Protein AF-A0A950SAS5-F1 (afdb_monomer_lite)

Secondary structure (DSSP, 8-state):
----S-GGGSHHHHHHHHHHHHHHHGGGS-GGGHHHHHHHHHHHHHHHHHHHHHHTT--HHHHHHHHHHIIIIIHHHHHHHHHHHHHHHHTGGG-GGGG-HHHHHHHHHHHHHHHHHHHH-TTS----TTHHHHHHHHHHHHHHHHHHHHHHHHHHHHHHHHHHHHHHHHHSS-----HHHHHHHSS---TT----

Foldseek 3Di:
DAQQLAPCPALLNLLLQLLVQCVVCLLVDDLVCNLVVSVVSSVVSLVVVVVSSVVSVGDPVVSVVSVVCCVPPQSVLSSVLSSVVNVCVVCLVVQVVSLPQVQLQVQLVVLLVVQVVLVVDPPRPPPDPCNSVVSSVCRNCVSVVSVVVSVVVSVVSSVCSSVVSVVCSVPPPPPYCHVVNVVVVVPPPPPPDDPD

pLDDT: mean 83.1, std 13.23, range [42.19, 96.31]

Structure (mmCIF, N/CA/C/O backbone):
data_AF-A0A950SAS5-F1
#
_entry.id   AF-A0A950SAS5-F1
#
loop_
_atom_site.group_PDB
_atom_site.id
_atom_site.type_symbol
_atom_site.label_atom_id
_atom_site.label_alt_id
_atom_site.label_comp_id
_atom_site.label_asym_id
_atom_site.label_entity_id
_atom_site.label_seq_id
_atom_site.pdbx_PDB_ins_code
_atom_site.Cartn_x
_atom_site.Cartn_y
_atom_site.Cartn_z
_atom_site.occupancy
_atom_site.B_iso_or_equiv
_atom_site.auth_seq_id
_atom_site.auth_comp_id
_atom_site.auth_asym_id
_atom_site.auth_atom_id
_atom_site.pdbx_PDB_model_num
ATOM 1 N N . MET A 1 1 ? -9.310 -5.903 28.504 1.00 54.75 1 MET A N 1
ATOM 2 C CA . MET A 1 1 ? -10.739 -5.687 28.162 1.00 54.75 1 MET A CA 1
ATOM 3 C C . MET A 1 1 ? -11.112 -6.813 27.214 1.00 54.75 1 MET A C 1
ATOM 5 O O . MET A 1 1 ? -10.197 -7.306 26.598 1.00 54.75 1 MET A O 1
ATOM 9 N N . LEU A 1 2 ? -12.341 -7.319 27.133 1.00 54.88 2 LEU A N 1
ATOM 10 C CA . LEU A 1 2 ? -12.637 -8.450 26.234 1.00 54.88 2 LEU A CA 1
ATOM 11 C C . LEU A 1 2 ? -13.373 -7.972 24.982 1.00 54.88 2 LEU A C 1
ATOM 13 O O . LEU A 1 2 ? -14.248 -7.114 25.088 1.00 54.88 2 LEU A O 1
ATOM 17 N N . ASN A 1 3 ? -13.030 -8.555 23.831 1.00 62.28 3 ASN A N 1
ATOM 18 C CA . ASN A 1 3 ? -13.906 -8.559 22.667 1.00 62.28 3 ASN A CA 1
ATOM 19 C C . ASN A 1 3 ? -14.957 -9.658 22.900 1.00 62.28 3 ASN A C 1
ATOM 21 O O . ASN A 1 3 ? -14.623 -10.840 22.934 1.00 62.28 3 ASN A O 1
ATOM 25 N N . ILE A 1 4 ? -16.205 -9.254 23.129 1.00 62.09 4 ILE A N 1
ATOM 26 C CA . ILE A 1 4 ? -17.328 -10.162 23.427 1.00 62.09 4 ILE A CA 1
ATOM 27 C C . ILE A 1 4 ? -18.184 -10.396 22.167 1.00 62.09 4 ILE A C 1
ATOM 29 O O . ILE A 1 4 ? -18.948 -11.354 22.109 1.00 62.09 4 ILE A O 1
ATOM 33 N N . ALA A 1 5 ? -18.020 -9.555 21.142 1.00 66.88 5 ALA A N 1
ATOM 34 C CA . ALA A 1 5 ? -18.858 -9.536 19.946 1.00 66.88 5 ALA A CA 1
ATOM 35 C C . ALA A 1 5 ? -18.488 -10.618 18.913 1.00 66.88 5 ALA A C 1
ATOM 37 O O . ALA A 1 5 ? -19.275 -10.899 18.015 1.00 66.88 5 ALA A O 1
ATOM 38 N N . GLY A 1 6 ? -17.311 -11.244 19.039 1.00 72.75 6 GLY A N 1
ATOM 39 C CA . GLY A 1 6 ? -16.874 -12.345 18.174 1.00 72.75 6 GL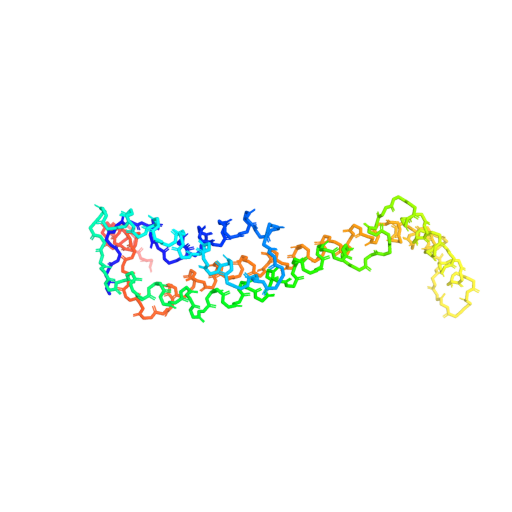Y A CA 1
ATOM 40 C C . GLY A 1 6 ? -15.576 -12.060 17.407 1.00 72.75 6 GLY A C 1
ATOM 41 O O . GLY A 1 6 ? -15.095 -10.927 17.405 1.00 72.75 6 GLY A O 1
ATOM 42 N N . PRO A 1 7 ? -14.992 -13.083 16.753 1.00 76.06 7 PRO A N 1
ATOM 43 C CA . PRO A 1 7 ? -13.695 -12.984 16.071 1.00 76.06 7 PRO A CA 1
ATOM 44 C C . PRO A 1 7 ? -13.705 -12.029 14.867 1.00 76.06 7 PRO A C 1
ATOM 46 O O . PRO A 1 7 ? -12.657 -11.530 14.472 1.00 76.06 7 PRO A O 1
ATOM 49 N N . ASP A 1 8 ? -14.879 -11.728 14.309 1.00 80.12 8 ASP A N 1
ATOM 50 C CA . ASP A 1 8 ? -15.019 -10.805 13.177 1.00 80.12 8 ASP A CA 1
ATOM 51 C C . ASP A 1 8 ? -14.658 -9.352 13.542 1.00 80.12 8 ASP A C 1
ATOM 53 O O . ASP A 1 8 ? -14.340 -8.551 12.664 1.00 80.12 8 ASP A O 1
ATOM 57 N N . TYR A 1 9 ? -14.652 -9.031 14.840 1.00 84.81 9 TYR A N 1
ATOM 58 C CA . TYR A 1 9 ? -14.299 -7.716 15.386 1.00 84.81 9 TYR A CA 1
ATOM 59 C C . TYR A 1 9 ? -12.879 -7.657 15.948 1.00 84.81 9 TYR A C 1
ATOM 61 O O . TYR A 1 9 ? -12.515 -6.674 16.590 1.00 84.81 9 TYR A O 1
ATOM 69 N N . ASP A 1 10 ? -12.079 -8.701 15.728 1.00 84.69 10 ASP A N 1
ATOM 70 C CA . ASP A 1 10 ? -10.681 -8.709 16.131 1.00 84.69 10 ASP A CA 1
ATOM 71 C C . ASP A 1 10 ? -9.889 -7.635 15.378 1.00 84.69 10 ASP A C 1
ATOM 73 O O . ASP A 1 10 ? -10.173 -7.304 14.225 1.00 84.69 10 ASP A O 1
ATOM 77 N N . TYR A 1 11 ? -8.844 -7.111 16.022 1.00 86.19 11 TYR A N 1
ATOM 78 C CA . TYR A 1 11 ? -8.096 -5.957 15.521 1.00 86.19 11 TYR A CA 1
ATOM 79 C C . TYR A 1 11 ? -7.592 -6.168 14.091 1.00 86.19 11 TYR A C 1
ATOM 81 O O . TYR A 1 11 ? -7.794 -5.317 13.226 1.00 86.19 11 TYR A O 1
ATOM 89 N N . ALA A 1 12 ? -7.004 -7.334 13.818 1.00 87.25 12 ALA A N 1
ATOM 90 C CA . ALA A 1 12 ? -6.502 -7.660 12.488 1.00 87.25 12 ALA A CA 1
ATOM 91 C C . ALA A 1 12 ? -7.607 -7.752 11.427 1.00 87.25 12 ALA A C 1
ATOM 93 O O . ALA A 1 12 ? -7.385 -7.373 10.275 1.00 87.25 12 ALA A O 1
ATOM 94 N N . GLN A 1 13 ? -8.793 -8.227 11.811 1.00 89.62 13 GLN A N 1
ATOM 95 C CA . GLN A 1 13 ? -9.927 -8.368 10.906 1.00 89.62 13 GLN A CA 1
ATOM 96 C C . GLN A 1 13 ? -10.536 -7.005 10.568 1.00 89.62 13 GLN A C 1
ATOM 98 O O . GLN A 1 13 ? -10.825 -6.733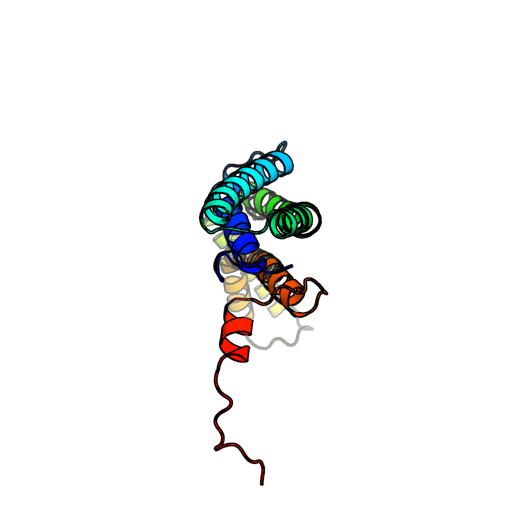 9.402 1.00 89.62 13 GLN A O 1
ATOM 103 N N . VAL A 1 14 ? -10.645 -6.114 11.559 1.00 91.94 14 VAL A N 1
ATOM 104 C CA . VAL A 1 14 ? -11.087 -4.732 11.337 1.00 91.94 14 VAL A CA 1
ATOM 105 C C . VAL A 1 14 ? -10.079 -3.974 10.475 1.00 91.94 14 VAL A C 1
ATOM 107 O O . VAL A 1 14 ? -10.472 -3.336 9.501 1.00 91.94 14 VAL A O 1
ATOM 110 N N . VAL A 1 15 ? -8.777 -4.098 10.763 1.00 92.81 15 VAL A N 1
ATOM 111 C CA . VAL A 1 15 ? -7.709 -3.517 9.932 1.00 92.81 15 VAL A CA 1
ATOM 112 C C . VAL A 1 15 ? -7.807 -4.017 8.493 1.00 92.81 15 VAL A C 1
ATOM 114 O O . VAL A 1 15 ? -7.774 -3.213 7.566 1.00 92.81 15 VAL A O 1
ATOM 117 N N . TYR A 1 16 ? -7.969 -5.325 8.290 1.00 93.44 16 TYR A N 1
ATOM 118 C CA . TYR A 1 16 ? -8.142 -5.898 6.958 1.00 93.44 16 TYR A CA 1
ATOM 119 C C . TYR A 1 16 ? -9.355 -5.305 6.228 1.00 93.44 16 TYR A C 1
ATOM 121 O O . TYR A 1 16 ? -9.212 -4.854 5.093 1.00 93.44 16 TYR A O 1
ATOM 129 N N . ALA A 1 17 ? -10.518 -5.247 6.882 1.00 94.19 17 ALA A N 1
ATOM 130 C CA . ALA A 1 17 ? -11.745 -4.722 6.287 1.00 94.19 17 ALA A CA 1
ATOM 131 C C . ALA A 1 17 ? -11.621 -3.237 5.905 1.00 94.19 17 ALA A C 1
ATOM 133 O O . ALA A 1 17 ? -12.010 -2.848 4.804 1.00 94.19 17 ALA A O 1
ATOM 134 N N . VAL A 1 18 ? -11.036 -2.417 6.784 1.00 94.88 18 VAL A N 1
ATOM 135 C CA . VAL A 1 18 ? -10.787 -0.989 6.531 1.00 94.88 18 VAL A CA 1
ATOM 136 C C . VAL A 1 18 ? -9.833 -0.805 5.353 1.00 94.88 18 VAL A C 1
ATOM 138 O O . VAL A 1 18 ? -10.131 -0.055 4.426 1.00 94.88 18 VAL A O 1
ATOM 141 N N . LEU A 1 19 ? -8.699 -1.511 5.355 1.00 95.06 19 LEU A N 1
ATOM 142 C CA . LEU A 1 19 ? -7.712 -1.405 4.282 1.00 95.06 19 LEU A CA 1
ATOM 143 C C . LEU A 1 19 ? -8.258 -1.908 2.941 1.00 95.06 19 LEU A C 1
ATOM 145 O O . LEU A 1 19 ? -7.955 -1.320 1.909 1.00 95.06 19 LEU A O 1
ATOM 149 N N . GLN A 1 20 ? -9.079 -2.960 2.942 1.00 94.94 20 GLN A N 1
ATOM 150 C CA . GLN A 1 20 ? -9.723 -3.472 1.734 1.00 94.94 20 GLN A CA 1
ATOM 151 C C . GLN A 1 20 ? -10.700 -2.452 1.132 1.00 94.94 20 GLN A C 1
ATOM 153 O O . GLN A 1 20 ? -10.702 -2.261 -0.085 1.00 94.94 20 GLN A O 1
ATOM 158 N N . GLU A 1 21 ? -11.503 -1.788 1.965 1.00 95.25 21 GLU A N 1
ATOM 159 C CA . GLU A 1 21 ? -12.441 -0.751 1.521 1.00 95.25 21 GLU A CA 1
ATOM 160 C C . GLU A 1 21 ? -11.696 0.455 0.929 1.00 95.25 21 GLU A C 1
ATOM 162 O O . GLU A 1 21 ? -12.017 0.924 -0.168 1.00 95.25 21 GLU A O 1
ATOM 167 N N . CYS A 1 22 ? -10.644 0.913 1.615 1.00 94.50 22 CYS A N 1
ATOM 168 C CA . CYS A 1 22 ? -9.790 1.995 1.135 1.00 94.50 22 CYS A CA 1
ATOM 169 C C . CYS A 1 22 ? -9.043 1.617 -0.153 1.00 94.50 22 CYS A C 1
ATOM 171 O O . CYS A 1 22 ? -8.890 2.469 -1.026 1.00 94.50 22 CYS A O 1
ATOM 173 N N . GLU A 1 23 ? -8.592 0.367 -0.309 1.00 94.62 23 GLU A N 1
ATOM 174 C CA . GLU A 1 23 ? -7.901 -0.085 -1.525 1.00 94.62 23 GLU A CA 1
ATOM 175 C C . GLU A 1 23 ? -8.852 -0.157 -2.722 1.00 94.62 23 GLU A C 1
ATOM 177 O O . GLU A 1 23 ? -8.465 0.184 -3.841 1.00 94.62 23 GLU A O 1
ATOM 182 N N . HIS A 1 24 ? -10.115 -0.541 -2.498 1.00 94.44 24 HIS A N 1
ATOM 183 C CA . HIS A 1 24 ? -11.134 -0.549 -3.549 1.00 94.44 24 HIS A CA 1
ATOM 184 C C . HIS A 1 24 ? -11.325 0.843 -4.168 1.00 94.44 24 HIS A C 1
ATOM 186 O O . HIS A 1 24 ? -11.438 0.977 -5.388 1.00 94.44 24 HIS A O 1
ATOM 192 N N . HIS A 1 25 ? -11.297 1.877 -3.326 1.00 92.44 25 HIS A N 1
ATOM 193 C CA . HIS A 1 25 ? -11.495 3.266 -3.729 1.00 92.44 25 HIS A CA 1
ATOM 194 C C . HIS A 1 25 ? -10.193 4.006 -4.058 1.00 92.44 25 HIS A C 1
ATOM 196 O O . HIS A 1 25 ? -10.253 5.086 -4.643 1.00 92.44 25 HIS A O 1
ATOM 202 N N . ARG A 1 26 ? -9.017 3.432 -3.767 1.00 93.50 26 ARG A N 1
ATOM 203 C CA . ARG A 1 26 ? -7.712 4.117 -3.835 1.00 93.50 26 ARG A CA 1
ATOM 204 C C . ARG A 1 26 ? -7.478 4.893 -5.129 1.00 93.50 26 ARG A C 1
ATOM 206 O O . ARG A 1 26 ? -7.006 6.021 -5.092 1.00 93.50 26 ARG A O 1
ATOM 213 N N . ARG A 1 27 ? -7.814 4.291 -6.273 1.00 90.06 27 ARG A N 1
ATOM 214 C CA . ARG A 1 27 ? -7.605 4.895 -7.604 1.00 90.06 27 ARG A CA 1
ATOM 215 C C . ARG A 1 27 ? -8.536 6.062 -7.918 1.00 90.06 27 ARG A C 1
ATOM 217 O O . ARG A 1 27 ? -8.288 6.781 -8.879 1.00 90.06 27 ARG A O 1
ATOM 224 N N . SER A 1 28 ? -9.625 6.200 -7.171 1.00 91.31 28 SER A N 1
ATOM 225 C CA . SER A 1 28 ? -10.551 7.324 -7.306 1.00 91.31 28 SER A CA 1
ATOM 226 C C . SER A 1 28 ? -10.134 8.536 -6.480 1.00 91.31 28 SER A C 1
ATOM 228 O O . SER A 1 28 ? -10.657 9.616 -6.729 1.00 91.31 28 SER A O 1
ATOM 230 N N . PHE A 1 29 ? -9.196 8.366 -5.542 1.00 92.56 29 PHE A N 1
ATOM 231 C CA . PHE A 1 29 ? -8.766 9.447 -4.670 1.00 92.56 29 PHE A CA 1
ATOM 232 C C . PHE A 1 29 ? -7.876 10.452 -5.395 1.00 92.56 29 PHE A C 1
ATOM 234 O O . PHE A 1 29 ? -6.986 10.081 -6.171 1.00 92.56 29 PHE A O 1
ATOM 241 N N . GLU A 1 30 ? -8.103 11.729 -5.108 1.00 90.38 30 GLU A N 1
ATOM 242 C CA . GLU A 1 30 ? -7.301 12.818 -5.649 1.00 90.38 30 GLU A CA 1
ATOM 243 C C . GLU A 1 30 ? -5.976 12.939 -4.890 1.00 90.38 30 GLU A C 1
ATOM 245 O O . GLU A 1 30 ? -5.918 12.858 -3.666 1.00 90.38 30 GLU A O 1
ATOM 250 N N . GLU A 1 31 ? -4.878 13.179 -5.609 1.00 87.88 31 GLU A N 1
ATOM 251 C CA . GLU A 1 31 ? -3.535 13.248 -5.014 1.00 87.88 31 GLU A CA 1
ATOM 252 C C . GLU A 1 31 ? -3.417 14.355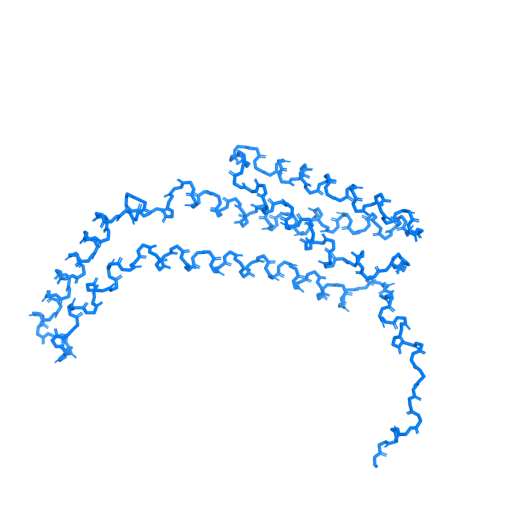 -3.951 1.00 87.88 31 GLU A C 1
ATOM 254 O O . GLU A 1 31 ? -2.810 14.154 -2.900 1.00 87.88 31 GLU A O 1
ATOM 259 N N . ALA A 1 32 ? -4.051 15.509 -4.186 1.00 89.31 32 ALA A N 1
ATOM 260 C CA . ALA A 1 32 ? -3.995 16.660 -3.284 1.00 89.31 32 ALA A CA 1
ATOM 261 C C . ALA A 1 32 ? -4.732 16.432 -1.952 1.00 89.31 32 ALA A C 1
ATOM 263 O O . ALA A 1 32 ? -4.385 17.051 -0.944 1.00 89.31 32 ALA A O 1
ATOM 264 N N . THR A 1 33 ? -5.744 15.564 -1.941 1.00 92.94 33 THR A N 1
ATOM 265 C CA . THR A 1 33 ? -6.600 15.270 -0.780 1.00 92.94 33 THR A CA 1
ATOM 266 C C . THR A 1 33 ? -6.493 13.815 -0.328 1.00 92.94 33 THR A C 1
ATOM 268 O O . THR A 1 33 ? -7.260 13.393 0.533 1.00 92.94 33 THR A O 1
ATOM 271 N N . PHE A 1 34 ? -5.507 13.068 -0.834 1.00 92.06 34 PHE A N 1
ATOM 272 C CA . PHE A 1 34 ? -5.408 11.618 -0.679 1.00 92.06 34 PHE A CA 1
ATOM 273 C C . PHE A 1 34 ? -5.479 11.151 0.780 1.00 92.06 34 PHE A C 1
ATOM 275 O O . PHE A 1 34 ? -6.275 10.280 1.114 1.00 92.06 34 PHE A O 1
ATOM 282 N N . ASP A 1 35 ? -4.687 11.753 1.675 1.00 94.06 35 ASP A N 1
ATOM 283 C CA . ASP A 1 35 ? -4.708 11.414 3.108 1.00 94.06 35 ASP A CA 1
ATOM 284 C C . ASP A 1 35 ? -6.088 11.674 3.731 1.00 94.06 35 ASP A C 1
ATOM 286 O O . ASP A 1 35 ? -6.623 10.830 4.449 1.00 94.06 35 ASP A O 1
ATOM 290 N N . ALA A 1 36 ? -6.707 12.812 3.409 1.00 94.62 36 ALA A N 1
ATOM 291 C CA . ALA A 1 36 ? -8.022 13.161 3.931 1.00 94.62 36 ALA A CA 1
ATOM 292 C C . ALA A 1 36 ? -9.103 12.191 3.433 1.00 94.62 36 ALA A C 1
ATOM 294 O O . ALA A 1 36 ? -9.912 11.726 4.231 1.00 94.62 36 ALA A O 1
ATOM 295 N N . GLU A 1 37 ? -9.092 11.835 2.148 1.00 95.19 37 GLU A N 1
ATOM 296 C CA . GLU A 1 37 ? -10.059 10.903 1.558 1.00 95.19 37 GLU A CA 1
ATOM 297 C C . GLU A 1 37 ? -9.886 9.479 2.086 1.00 95.19 37 GLU A C 1
ATOM 299 O O . GLU A 1 37 ? -10.875 8.825 2.424 1.00 95.19 37 GLU A O 1
ATOM 304 N N . VAL A 1 38 ? -8.641 9.024 2.258 1.00 95.31 38 VAL A N 1
ATOM 305 C CA . VAL A 1 38 ? -8.342 7.740 2.903 1.00 95.31 38 VAL A CA 1
ATOM 306 C C . VAL A 1 38 ? -8.859 7.724 4.339 1.00 95.31 38 VAL A C 1
ATOM 308 O O . VAL A 1 38 ? -9.498 6.752 4.740 1.00 95.31 38 VAL A O 1
ATOM 311 N N . ARG A 1 39 ? -8.638 8.793 5.112 1.00 95.31 39 ARG A N 1
ATOM 312 C CA . ARG A 1 39 ? -9.154 8.902 6.486 1.00 95.31 39 ARG A CA 1
ATOM 313 C C . ARG A 1 39 ? -10.675 8.947 6.520 1.00 95.31 39 ARG A C 1
ATOM 315 O O . ARG A 1 39 ? -11.277 8.284 7.357 1.00 95.31 39 ARG A O 1
ATOM 322 N N . THR A 1 40 ? -11.319 9.668 5.605 1.00 96.25 40 THR A N 1
ATOM 323 C CA . THR A 1 40 ? -12.782 9.673 5.483 1.00 96.25 40 THR A CA 1
ATOM 324 C C . THR A 1 40 ? -13.320 8.280 5.157 1.00 96.25 40 THR A C 1
ATOM 326 O O . THR A 1 40 ? -14.269 7.840 5.803 1.00 96.25 40 THR A O 1
ATOM 329 N N . CYS A 1 41 ? -12.698 7.564 4.217 1.00 96.31 41 CYS A N 1
ATOM 330 C CA . CYS A 1 41 ? -13.057 6.190 3.868 1.00 96.31 41 CYS A CA 1
ATOM 331 C C . CYS A 1 41 ? -12.879 5.241 5.063 1.00 96.31 41 CYS A C 1
ATOM 333 O O . CYS A 1 41 ? -13.787 4.479 5.399 1.00 96.31 41 CYS A O 1
ATOM 335 N N . ALA A 1 42 ? -11.744 5.338 5.758 1.00 96.12 42 ALA A N 1
ATOM 336 C CA . ALA A 1 42 ? -11.462 4.531 6.936 1.00 96.12 42 ALA A CA 1
ATOM 337 C C . ALA A 1 42 ? -12.464 4.797 8.066 1.00 96.12 42 ALA A C 1
ATOM 339 O O . ALA A 1 42 ? -13.014 3.852 8.624 1.00 96.12 42 ALA A O 1
ATOM 340 N N . ASN A 1 43 ? -12.765 6.064 8.351 1.00 96.12 43 ASN A N 1
ATOM 341 C CA . ASN A 1 43 ? -13.729 6.454 9.379 1.00 96.12 43 ASN A CA 1
ATOM 342 C C . ASN A 1 43 ? -15.150 6.002 9.038 1.00 96.12 43 ASN A C 1
ATOM 344 O O . ASN A 1 43 ? -15.872 5.544 9.920 1.00 96.12 43 ASN A O 1
ATOM 348 N N . ALA A 1 44 ? -15.552 6.083 7.766 1.00 96.25 44 ALA A N 1
ATOM 349 C CA . ALA A 1 44 ? -16.841 5.565 7.319 1.00 96.25 44 ALA A CA 1
ATOM 350 C C . ALA A 1 44 ? -16.934 4.050 7.548 1.00 96.25 44 ALA A C 1
ATOM 352 O O . ALA A 1 44 ? -17.927 3.573 8.103 1.00 96.25 44 ALA A O 1
ATOM 353 N N . LYS A 1 45 ? -15.877 3.302 7.200 1.00 96.12 45 LYS A N 1
ATOM 354 C CA . LYS A 1 45 ? -15.860 1.851 7.397 1.00 96.12 45 LYS A CA 1
ATOM 355 C C . LYS A 1 45 ? -15.793 1.459 8.872 1.00 96.12 45 LYS A C 1
ATOM 357 O O . LYS A 1 45 ? -16.496 0.546 9.294 1.00 96.12 45 LYS A O 1
ATOM 362 N N . LEU A 1 46 ? -15.001 2.167 9.675 1.00 95.38 46 LEU A N 1
ATOM 363 C CA . LEU A 1 46 ? -14.952 1.977 11.123 1.00 95.38 46 LEU A CA 1
ATOM 364 C C . LEU A 1 46 ? -16.311 2.259 11.765 1.00 95.38 46 LEU A C 1
ATOM 366 O O . LEU A 1 46 ? -16.740 1.478 12.604 1.00 95.38 46 LEU A O 1
ATOM 370 N N . ALA A 1 47 ? -17.024 3.309 11.353 1.00 95.19 47 ALA A N 1
ATOM 371 C CA . ALA A 1 47 ? -18.360 3.605 11.868 1.00 95.19 47 ALA A CA 1
ATOM 372 C C . ALA A 1 47 ? -19.379 2.499 11.537 1.00 95.19 47 ALA A C 1
ATOM 374 O O . ALA A 1 47 ? -20.193 2.146 12.391 1.00 95.19 47 ALA A O 1
ATOM 375 N N . GLU A 1 48 ? -19.313 1.920 10.334 1.00 94.62 48 GLU A N 1
ATOM 376 C CA . GLU A 1 48 ? -20.133 0.765 9.940 1.00 94.62 48 GLU A CA 1
ATOM 377 C C . GLU A 1 48 ? -19.841 -0.456 10.828 1.00 94.62 48 GLU A C 1
ATOM 379 O O . GLU A 1 48 ? -20.758 -1.050 11.397 1.00 94.62 48 GLU A O 1
ATOM 384 N N . VAL A 1 49 ? -18.560 -0.798 11.003 1.00 93.50 49 VAL A N 1
ATOM 385 C CA . VAL A 1 49 ? -18.148 -1.930 11.847 1.00 93.50 49 VAL A CA 1
ATOM 386 C C . VAL A 1 49 ? -18.496 -1.680 13.316 1.00 93.50 49 VAL A C 1
ATOM 388 O O . VAL A 1 49 ? -18.937 -2.606 13.993 1.00 93.50 49 VAL A O 1
ATOM 391 N N . LYS A 1 50 ? -18.367 -0.439 13.801 1.00 93.06 50 LYS A N 1
ATOM 392 C CA . LYS A 1 50 ? -18.750 -0.035 15.159 1.00 93.06 50 LYS A CA 1
ATOM 393 C C . LYS A 1 50 ? -20.234 -0.247 15.412 1.00 93.06 50 LYS A C 1
ATOM 395 O O . LYS A 1 50 ? -20.593 -0.807 16.439 1.00 93.06 50 LYS A O 1
ATOM 400 N N . ALA A 1 51 ? -21.087 0.182 14.481 1.00 92.81 51 ALA A N 1
ATOM 401 C CA . ALA A 1 51 ? -22.529 0.012 14.610 1.00 92.81 51 ALA A CA 1
ATOM 402 C C . ALA A 1 51 ? -22.889 -1.472 14.768 1.00 92.81 51 ALA A C 1
ATOM 404 O O . ALA A 1 51 ? -23.629 -1.828 15.680 1.00 92.81 51 ALA A O 1
ATOM 405 N N . ALA A 1 52 ? -22.283 -2.342 13.954 1.00 90.62 52 ALA A N 1
ATOM 406 C CA . ALA A 1 52 ? -22.453 -3.784 14.097 1.00 90.62 52 ALA A CA 1
ATOM 407 C C . ALA A 1 52 ? -21.889 -4.298 15.437 1.00 90.62 52 ALA A C 1
ATOM 409 O O . ALA A 1 52 ? -22.550 -5.054 16.137 1.00 90.62 52 ALA A O 1
ATOM 410 N N . TYR A 1 53 ? -20.693 -3.863 15.836 1.00 88.50 53 TYR A N 1
ATOM 411 C CA . TYR A 1 53 ? -20.065 -4.252 17.102 1.00 88.50 53 TYR A CA 1
ATOM 412 C C . TYR A 1 53 ? -20.922 -3.894 18.331 1.00 88.50 53 TYR A C 1
ATOM 414 O O . TYR A 1 53 ? -21.057 -4.701 19.256 1.00 88.50 53 TYR A O 1
ATOM 422 N N . ASP A 1 54 ? -21.537 -2.710 18.326 1.00 89.62 54 ASP A N 1
ATOM 423 C CA . ASP A 1 54 ? -22.418 -2.239 19.394 1.00 89.62 54 ASP A CA 1
ATOM 424 C C . ASP A 1 54 ? -23.714 -3.075 19.466 1.00 89.62 54 ASP A C 1
ATOM 426 O O . ASP A 1 54 ? -24.176 -3.392 20.566 1.00 89.62 54 ASP A O 1
ATOM 430 N N . GLU A 1 55 ? -24.263 -3.518 18.325 1.00 88.56 55 GLU A N 1
ATOM 431 C CA . GLU A 1 55 ? -25.423 -4.429 18.275 1.00 88.56 55 GLU A CA 1
ATOM 432 C C . GLU A 1 55 ? -25.146 -5.782 18.953 1.00 88.56 55 GLU A C 1
ATOM 434 O O . GLU A 1 55 ? -26.041 -6.357 19.579 1.00 88.56 55 GLU A O 1
ATOM 439 N N . PHE A 1 56 ? -23.903 -6.268 18.899 1.00 84.56 56 PHE A N 1
ATOM 440 C CA . PHE A 1 56 ? -23.479 -7.517 19.546 1.00 84.56 56 PHE A CA 1
ATOM 441 C C . PHE A 1 56 ? -22.999 -7.340 20.997 1.00 84.56 56 PHE A C 1
ATOM 443 O O . PHE A 1 56 ? -22.449 -8.271 21.588 1.00 84.56 56 PHE A O 1
ATOM 450 N N . GLY A 1 57 ? -23.233 -6.173 21.609 1.00 79.81 57 GLY A N 1
ATOM 451 C CA . GLY A 1 57 ? -22.887 -5.924 23.012 1.00 79.81 57 GLY A CA 1
ATOM 452 C C . GLY A 1 57 ? -21.397 -5.662 23.235 1.00 79.81 57 GLY A C 1
ATOM 453 O O . GLY A 1 57 ? -20.838 -6.034 24.271 1.00 79.81 57 GLY A O 1
ATOM 454 N N . GLY A 1 58 ? -20.750 -5.039 22.253 1.00 81.12 58 GLY A N 1
ATOM 455 C CA . GLY A 1 58 ? -19.354 -4.655 22.306 1.00 81.12 58 GLY A CA 1
ATOM 456 C C . GLY A 1 58 ? -18.980 -3.727 23.475 1.00 81.12 58 GLY A C 1
ATOM 457 O O . GLY A 1 58 ? -19.743 -2.882 23.935 1.00 81.12 58 GLY A O 1
ATOM 458 N N . SER A 1 59 ? -17.750 -3.867 23.968 1.00 85.31 59 SER A N 1
ATOM 459 C CA . SER A 1 59 ? -17.132 -2.948 24.930 1.00 85.31 59 SER A CA 1
ATOM 460 C C . SER A 1 59 ? -16.672 -1.650 24.254 1.00 85.31 59 SER A C 1
ATOM 462 O O . SER A 1 59 ? -15.762 -1.686 23.422 1.00 85.31 59 SER A O 1
ATOM 464 N N . ALA A 1 60 ? -17.209 -0.502 24.680 1.00 85.81 60 ALA A N 1
ATOM 465 C CA . ALA A 1 60 ? -16.818 0.822 24.176 1.00 85.81 60 ALA A CA 1
ATOM 466 C C . ALA A 1 60 ? -15.314 1.113 24.338 1.00 85.81 60 ALA A C 1
ATOM 468 O O . ALA A 1 60 ? -14.666 1.607 23.422 1.00 85.81 60 ALA A O 1
ATOM 469 N N . ALA A 1 61 ? -14.727 0.732 25.474 1.00 83.44 61 ALA A N 1
ATOM 470 C CA . ALA A 1 61 ? -13.317 0.997 25.746 1.00 83.44 61 ALA A CA 1
ATOM 471 C C . ALA A 1 61 ? -12.360 0.136 24.892 1.00 83.44 61 ALA A C 1
ATOM 473 O O . ALA A 1 61 ? -11.229 0.546 24.622 1.00 83.44 61 ALA A O 1
ATOM 474 N N . TYR A 1 62 ? -12.816 -1.041 24.432 1.00 83.50 62 TYR A N 1
ATOM 475 C CA . TYR A 1 62 ? -12.088 -1.790 23.402 1.00 83.50 62 TYR A CA 1
ATOM 476 C C . TYR A 1 62 ? -12.075 -1.009 22.096 1.00 83.50 62 TYR A C 1
ATOM 478 O O . TYR A 1 62 ? -11.009 -0.791 21.525 1.00 83.50 62 TYR A O 1
ATOM 486 N N . TRP A 1 63 ? -13.260 -0.572 21.669 1.00 88.75 63 TRP A N 1
ATOM 487 C CA . TRP A 1 63 ? -13.433 0.113 20.401 1.00 88.75 63 TRP A CA 1
ATOM 488 C C . TRP A 1 63 ? -12.605 1.398 20.326 1.00 88.75 63 TRP A C 1
ATOM 490 O O . TRP A 1 63 ? -11.882 1.594 19.359 1.00 88.75 63 TRP A O 1
ATOM 500 N N . GLU A 1 64 ? -12.625 2.226 21.372 1.00 89.94 64 GLU A N 1
ATOM 501 C CA . GLU A 1 64 ? -11.817 3.454 21.433 1.00 89.94 64 GLU A CA 1
ATOM 502 C C . GLU A 1 64 ? -10.314 3.179 21.287 1.00 89.94 64 GLU A C 1
ATOM 504 O O . GLU A 1 64 ? -9.599 3.928 20.623 1.00 89.94 64 GLU A O 1
ATOM 509 N N . THR A 1 65 ? -9.822 2.090 21.887 1.00 87.81 65 THR A N 1
ATOM 510 C CA . THR A 1 65 ? -8.409 1.706 21.763 1.00 87.81 65 THR A CA 1
ATOM 511 C C . THR A 1 65 ? -8.099 1.203 20.356 1.00 87.81 65 THR A C 1
ATOM 513 O O . THR A 1 65 ? -7.072 1.567 19.791 1.00 87.81 65 THR A O 1
ATOM 516 N N . LEU A 1 66 ? -8.985 0.382 19.787 1.00 89.81 66 LEU A N 1
ATOM 517 C CA . LEU A 1 66 ? -8.861 -0.125 18.424 1.00 89.81 66 LEU A CA 1
ATOM 518 C C . LEU A 1 66 ? -8.822 1.023 17.414 1.00 89.81 66 LEU A C 1
ATOM 520 O O . LEU A 1 66 ? -7.911 1.085 16.597 1.00 89.81 66 LEU A O 1
ATOM 524 N N . GLU A 1 67 ? -9.787 1.936 17.494 1.00 92.31 67 GLU A N 1
ATOM 525 C CA . GLU A 1 67 ? -9.919 3.087 16.601 1.00 92.31 67 GLU A CA 1
ATOM 526 C C . GLU A 1 67 ? -8.668 3.967 16.660 1.00 92.31 67 GLU A C 1
ATOM 528 O O . GLU A 1 67 ? -8.103 4.316 15.623 1.00 92.31 67 GLU A O 1
ATOM 533 N N . LYS A 1 68 ? -8.165 4.225 17.872 1.00 91.00 68 LYS A N 1
ATOM 534 C CA . LYS A 1 68 ? -6.922 4.968 18.078 1.00 91.00 68 LYS A CA 1
ATOM 535 C C . LYS A 1 68 ? -5.709 4.283 17.442 1.00 91.00 68 LYS A C 1
ATOM 537 O O . LYS A 1 68 ? -4.913 4.946 16.788 1.00 91.00 68 LYS A O 1
ATOM 542 N N . GLU A 1 69 ? -5.556 2.974 17.616 1.00 90.56 69 GLU A N 1
ATOM 543 C CA . GLU A 1 69 ? -4.432 2.221 17.039 1.00 90.56 69 GLU A CA 1
ATOM 544 C C . GLU A 1 69 ? -4.497 2.175 15.504 1.00 90.56 69 GLU A C 1
ATOM 546 O O . GLU A 1 69 ? -3.474 2.324 14.830 1.00 90.56 69 GLU A O 1
ATOM 551 N N . VAL A 1 70 ? -5.698 2.034 14.929 1.00 92.50 70 VAL A N 1
ATOM 552 C CA . VAL A 1 70 ? -5.883 2.126 13.473 1.00 92.50 70 VAL A CA 1
ATOM 553 C C . VAL A 1 70 ? -5.429 3.498 12.967 1.00 92.50 70 VAL A C 1
ATOM 555 O O . VAL A 1 70 ? -4.652 3.561 12.010 1.00 92.50 70 VAL A O 1
ATOM 558 N N . ASP A 1 71 ? -5.861 4.579 13.618 1.00 93.62 71 ASP A N 1
ATOM 559 C CA . ASP A 1 71 ? -5.567 5.948 13.186 1.00 93.62 71 ASP A CA 1
ATOM 560 C C . ASP A 1 71 ? -4.099 6.360 13.389 1.00 93.62 71 ASP A C 1
ATOM 562 O O . ASP A 1 71 ? -3.509 7.008 12.520 1.00 93.62 71 ASP A O 1
ATOM 566 N N . GLU A 1 72 ? -3.478 5.957 14.502 1.00 91.50 72 GLU A N 1
ATOM 567 C CA . GLU A 1 72 ? -2.109 6.356 14.853 1.00 91.50 72 GLU A CA 1
ATOM 568 C C . GLU A 1 72 ? -1.032 5.457 14.226 1.00 91.50 72 GLU A C 1
ATOM 570 O O . GLU A 1 72 ? 0.077 5.927 13.957 1.00 91.50 72 GLU A O 1
ATOM 575 N N . VAL A 1 73 ? -1.323 4.173 13.979 1.00 90.31 73 VAL A N 1
ATOM 576 C CA . VAL A 1 73 ? -0.311 3.193 13.543 1.00 90.31 73 VAL A CA 1
ATOM 577 C C . VAL A 1 73 ? -0.542 2.713 12.117 1.00 90.31 73 VAL A C 1
ATOM 579 O O . VAL A 1 73 ? 0.397 2.703 11.315 1.00 90.31 73 VAL A O 1
ATOM 582 N N . VAL A 1 74 ? -1.761 2.286 11.786 1.00 92.44 74 VAL A N 1
ATOM 583 C CA . VAL A 1 74 ? -2.039 1.595 10.516 1.00 92.44 74 VAL A CA 1
ATOM 584 C C . VAL A 1 74 ? -2.233 2.584 9.372 1.00 92.44 74 VAL A C 1
ATOM 586 O O . VAL A 1 74 ? -1.564 2.462 8.341 1.00 92.44 74 VAL A O 1
ATOM 589 N N . LEU A 1 75 ? -3.114 3.574 9.547 1.00 94.12 75 LEU A N 1
ATOM 590 C CA . LEU A 1 75 ? -3.455 4.528 8.490 1.00 94.12 75 LEU A CA 1
ATOM 591 C C . LEU A 1 75 ? -2.249 5.325 7.977 1.00 94.12 75 LEU A C 1
ATOM 593 O O . LEU A 1 75 ? -2.101 5.393 6.759 1.00 94.12 75 LEU A O 1
ATOM 597 N N . PRO A 1 76 ? -1.330 5.850 8.811 1.00 94.25 76 PRO A N 1
ATOM 598 C CA . PRO A 1 76 ? -0.190 6.614 8.306 1.00 94.25 76 PRO A CA 1
ATOM 599 C C . PRO A 1 76 ? 0.731 5.784 7.403 1.00 94.25 76 PRO A C 1
ATOM 601 O O . PRO A 1 76 ? 1.220 6.271 6.383 1.00 94.25 76 PRO A O 1
ATOM 604 N N . GLN A 1 77 ? 0.946 4.510 7.747 1.00 93.75 77 GLN A N 1
ATOM 605 C CA . GLN A 1 77 ? 1.755 3.601 6.933 1.00 93.75 77 GLN A CA 1
ATOM 606 C C . GLN A 1 77 ? 1.050 3.230 5.627 1.00 93.75 77 GLN A C 1
ATOM 608 O O . GLN A 1 77 ? 1.695 3.156 4.578 1.00 93.75 77 GLN A O 1
ATOM 613 N N . TYR A 1 78 ? -0.267 3.013 5.681 1.00 94.94 78 TYR A N 1
ATOM 614 C CA . TYR A 1 78 ? -1.068 2.762 4.490 1.00 94.94 78 TYR A CA 1
ATOM 615 C C . TYR A 1 78 ? -1.076 3.973 3.554 1.00 94.94 78 TYR A C 1
ATOM 617 O O . TYR A 1 78 ? -0.775 3.806 2.379 1.00 94.94 78 TYR A O 1
ATOM 625 N N . VAL A 1 79 ? -1.337 5.182 4.060 1.00 95.25 79 VAL A N 1
ATOM 626 C CA . VAL A 1 79 ? -1.368 6.424 3.269 1.00 95.25 79 VAL A CA 1
ATOM 627 C C . VAL A 1 79 ? -0.047 6.645 2.539 1.00 95.25 79 VAL A C 1
ATOM 629 O O . VAL A 1 79 ? -0.059 6.905 1.339 1.00 95.25 79 VAL A O 1
ATOM 632 N N . ALA A 1 80 ? 1.090 6.468 3.219 1.00 93.00 80 ALA A N 1
ATOM 633 C CA . ALA A 1 80 ? 2.401 6.606 2.589 1.00 93.00 80 ALA A CA 1
ATOM 634 C C . ALA A 1 80 ? 2.603 5.600 1.439 1.00 93.00 80 ALA A C 1
ATOM 636 O O . ALA A 1 80 ? 2.988 5.983 0.336 1.00 93.00 80 ALA A O 1
ATOM 637 N N . ALA A 1 81 ? 2.304 4.317 1.672 1.00 93.69 81 ALA A N 1
ATOM 638 C CA . ALA A 1 81 ? 2.489 3.271 0.666 1.00 93.69 81 ALA A CA 1
ATOM 639 C C . ALA A 1 81 ? 1.489 3.374 -0.498 1.00 93.69 81 ALA A C 1
ATOM 641 O O . ALA A 1 81 ? 1.838 3.145 -1.655 1.00 93.69 81 ALA A O 1
ATOM 642 N N . ALA A 1 82 ? 0.231 3.684 -0.191 1.00 94.00 82 ALA A N 1
ATOM 643 C CA . ALA A 1 82 ? -0.853 3.795 -1.155 1.00 94.00 82 ALA A CA 1
ATOM 644 C C . ALA A 1 82 ? -0.713 5.060 -2.013 1.00 94.00 82 ALA A C 1
ATOM 646 O O . ALA A 1 82 ? -0.985 4.999 -3.211 1.00 94.00 82 ALA A O 1
ATOM 647 N N . GLY A 1 83 ? -0.229 6.161 -1.429 1.00 92.62 83 GLY A N 1
ATOM 648 C CA . GLY A 1 83 ? 0.097 7.393 -2.146 1.00 92.62 83 GLY A CA 1
ATOM 649 C C . GLY A 1 83 ? 1.219 7.182 -3.162 1.00 92.62 83 GLY A C 1
ATOM 650 O O . GLY A 1 83 ? 1.026 7.473 -4.340 1.00 92.62 83 GLY A O 1
ATOM 651 N N . GLU A 1 84 ? 2.337 6.567 -2.748 1.00 91.94 84 GLU A N 1
ATOM 652 C CA . GLU A 1 84 ? 3.441 6.215 -3.660 1.00 91.94 84 GLU A CA 1
ATOM 653 C C . GLU A 1 84 ? 2.949 5.316 -4.808 1.00 91.94 84 GLU A C 1
ATOM 655 O O . GLU A 1 84 ? 3.293 5.522 -5.972 1.00 91.94 84 GLU A O 1
ATOM 660 N N . MET A 1 85 ? 2.096 4.332 -4.506 1.00 92.81 85 MET A N 1
ATOM 661 C CA . MET A 1 85 ? 1.524 3.463 -5.534 1.00 92.81 85 MET A CA 1
ATOM 662 C C . MET A 1 85 ? 0.612 4.230 -6.502 1.00 92.81 85 MET A C 1
ATOM 664 O O . MET A 1 85 ? 0.669 3.979 -7.704 1.00 92.81 85 MET A O 1
ATOM 668 N N . ASN A 1 86 ? -0.209 5.162 -6.011 1.00 91.12 86 ASN A N 1
ATOM 669 C CA . ASN A 1 86 ? -1.103 5.958 -6.853 1.00 91.12 86 ASN A CA 1
ATOM 670 C C . ASN A 1 86 ? -0.315 6.894 -7.786 1.00 91.12 86 ASN A C 1
ATOM 672 O O . ASN A 1 86 ? -0.624 6.981 -8.973 1.00 91.12 86 ASN A O 1
ATOM 676 N N . GLU A 1 87 ? 0.753 7.518 -7.280 1.00 89.56 87 GLU A N 1
ATOM 677 C CA . GLU A 1 87 ? 1.676 8.338 -8.074 1.00 89.56 87 GLU A CA 1
ATOM 678 C C . GLU A 1 87 ? 2.402 7.502 -9.142 1.00 89.56 87 GLU A C 1
ATOM 680 O O . GLU A 1 87 ? 2.547 7.911 -10.297 1.00 89.56 87 GLU A O 1
ATOM 685 N N . LEU A 1 88 ? 2.844 6.292 -8.791 1.00 89.38 88 LEU A N 1
ATOM 686 C CA . LEU A 1 88 ? 3.454 5.388 -9.762 1.00 89.38 88 LEU A CA 1
ATOM 687 C C . LEU A 1 88 ? 2.438 4.936 -10.814 1.00 89.38 88 LEU A C 1
ATOM 689 O O . LEU A 1 88 ? 2.783 4.898 -11.991 1.00 89.38 88 LEU A O 1
ATOM 693 N N . GLU A 1 89 ? 1.200 4.617 -10.438 1.00 88.94 89 GLU A N 1
ATOM 694 C CA . GLU A 1 89 ? 0.147 4.249 -11.390 1.00 88.94 89 GLU A CA 1
ATOM 695 C C . GLU A 1 89 ? -0.192 5.412 -12.340 1.00 88.94 89 GLU A C 1
ATOM 697 O O . GLU A 1 89 ? -0.250 5.192 -13.554 1.00 88.94 89 GLU A O 1
ATOM 702 N N . SER A 1 90 ? -0.325 6.644 -11.832 1.00 87.12 90 SER A N 1
ATOM 703 C CA . SER A 1 90 ? -0.615 7.835 -12.649 1.00 87.12 90 SER A CA 1
ATOM 704 C C . SER A 1 90 ? 0.513 8.128 -13.649 1.00 87.12 90 SER A C 1
ATOM 706 O O . SER A 1 90 ? 0.273 8.382 -14.835 1.00 87.12 90 SER A O 1
ATOM 708 N N . ASN A 1 91 ? 1.764 7.954 -13.220 1.00 86.25 91 ASN A N 1
ATOM 709 C CA . ASN A 1 91 ? 2.954 8.115 -14.052 1.00 86.25 91 ASN A CA 1
ATOM 710 C C . ASN A 1 91 ? 3.308 6.873 -14.889 1.00 86.25 91 ASN A C 1
ATOM 712 O O . ASN A 1 91 ? 4.399 6.809 -15.467 1.00 86.25 91 ASN A O 1
ATOM 716 N N . HIS A 1 92 ? 2.426 5.869 -14.963 1.00 86.94 92 HIS A N 1
ATOM 717 C CA . HIS A 1 92 ? 2.657 4.602 -15.669 1.00 86.94 92 HIS A CA 1
ATOM 718 C C . HIS A 1 92 ? 3.999 3.945 -15.296 1.00 86.94 92 HIS A C 1
ATOM 720 O O . HIS A 1 92 ? 4.760 3.470 -16.144 1.00 86.94 92 HIS A O 1
ATOM 726 N N . PHE A 1 93 ? 4.319 3.966 -14.007 1.00 86.81 93 PHE A N 1
ATOM 727 C CA . PHE A 1 93 ? 5.546 3.478 -13.390 1.00 86.81 93 PHE A CA 1
ATOM 728 C C . PHE A 1 93 ? 6.814 4.118 -13.977 1.00 86.81 93 PHE A C 1
ATOM 730 O O . PHE A 1 93 ? 7.867 3.477 -14.014 1.00 86.81 93 PHE A O 1
ATOM 737 N N . HIS A 1 94 ? 6.734 5.353 -14.485 1.00 84.38 94 HIS A N 1
ATOM 738 C CA . HIS A 1 94 ? 7.795 6.022 -15.251 1.00 84.38 94 HIS A CA 1
ATOM 739 C C . HIS A 1 94 ? 8.314 5.176 -16.426 1.00 84.38 94 HIS A C 1
ATOM 741 O O . HIS A 1 94 ? 9.509 5.175 -16.739 1.00 84.38 94 HIS A O 1
ATOM 747 N N . ILE A 1 95 ? 7.443 4.375 -17.039 1.00 86.06 95 ILE A N 1
ATOM 748 C CA . ILE A 1 95 ? 7.773 3.610 -18.238 1.00 86.06 95 ILE A CA 1
ATOM 749 C C . ILE A 1 95 ? 7.537 4.517 -19.442 1.00 86.06 95 ILE A C 1
ATOM 751 O O . ILE A 1 95 ? 6.492 5.156 -19.567 1.00 86.06 95 ILE A O 1
ATOM 755 N N . TRP A 1 96 ? 8.506 4.563 -20.357 1.00 81.94 96 TRP A N 1
ATOM 756 C CA . TRP A 1 96 ? 8.358 5.322 -21.594 1.00 81.94 96 TRP A CA 1
ATOM 757 C C . TRP A 1 96 ? 7.104 4.860 -22.353 1.00 81.94 96 TRP A C 1
ATOM 759 O O . TRP A 1 96 ? 6.917 3.663 -22.578 1.00 81.94 96 TRP A O 1
ATOM 769 N N . ARG A 1 97 ? 6.224 5.815 -22.690 1.00 82.44 97 ARG A N 1
ATOM 770 C CA . ARG A 1 97 ? 4.903 5.580 -23.311 1.00 82.44 97 ARG A CA 1
ATOM 771 C C . ARG A 1 97 ? 4.008 4.584 -22.557 1.00 82.44 97 ARG A C 1
ATOM 773 O O . ARG A 1 97 ? 3.188 3.901 -23.164 1.00 82.44 97 ARG A O 1
ATOM 780 N N . GLY A 1 98 ? 4.193 4.458 -21.244 1.00 78.00 98 GLY A N 1
ATOM 781 C CA . GLY A 1 98 ? 3.396 3.576 -20.395 1.00 78.00 98 GLY A CA 1
ATOM 782 C C . GLY A 1 98 ? 3.513 2.083 -20.713 1.00 78.00 98 GLY A C 1
ATOM 783 O O . GLY A 1 98 ? 2.673 1.303 -20.278 1.00 78.00 98 GLY A O 1
ATOM 784 N N . GLY A 1 99 ? 4.545 1.671 -21.460 1.00 81.38 99 GLY A N 1
ATOM 785 C CA . GLY A 1 99 ? 4.771 0.261 -21.794 1.00 81.38 99 GLY A CA 1
ATOM 786 C C . GLY A 1 99 ? 3.905 -0.267 -22.940 1.00 81.38 99 GLY A C 1
ATOM 787 O O . GLY A 1 99 ? 3.675 -1.481 -23.015 1.00 81.38 99 GLY A O 1
ATOM 788 N N . ASP A 1 100 ? 3.437 0.624 -23.825 1.00 86.56 100 ASP A N 1
ATOM 789 C CA . ASP A 1 100 ? 2.746 0.250 -25.061 1.00 86.56 100 ASP A CA 1
ATOM 790 C C . ASP A 1 100 ? 3.582 -0.702 -25.941 1.00 86.56 100 ASP A C 1
ATOM 792 O O . ASP A 1 100 ? 4.784 -0.905 -25.743 1.00 86.56 100 ASP A O 1
ATOM 796 N N . LEU A 1 101 ? 2.938 -1.337 -26.927 1.00 86.19 101 LEU A N 1
ATOM 797 C CA . LEU A 1 101 ? 3.603 -2.329 -27.779 1.00 86.19 101 LEU A CA 1
ATOM 798 C C . LEU A 1 101 ? 4.844 -1.744 -28.481 1.00 86.19 101 LEU A C 1
ATOM 800 O O . LEU A 1 101 ? 5.868 -2.415 -28.597 1.00 86.19 101 LEU A O 1
ATOM 804 N N . SER A 1 102 ? 4.779 -0.470 -28.875 1.00 87.38 102 SER A N 1
ATOM 805 C CA . SER A 1 102 ? 5.902 0.273 -29.451 1.00 87.38 102 SER A CA 1
ATOM 806 C C . SER A 1 102 ? 7.067 0.417 -28.468 1.00 87.38 102 SER A C 1
ATOM 808 O O . SER A 1 102 ? 8.209 0.154 -28.843 1.00 87.38 102 SER A O 1
ATOM 810 N N . ALA A 1 103 ? 6.808 0.769 -27.205 1.00 85.94 103 ALA A N 1
ATOM 811 C CA . ALA A 1 103 ? 7.823 0.823 -26.157 1.00 85.94 103 ALA A CA 1
ATOM 812 C C . ALA A 1 103 ? 8.506 -0.531 -25.958 1.00 85.94 103 ALA A C 1
ATOM 814 O O . ALA A 1 103 ? 9.731 -0.584 -25.868 1.00 85.94 103 ALA A O 1
ATOM 815 N N . ARG A 1 104 ? 7.747 -1.633 -25.968 1.00 90.00 104 ARG A N 1
ATOM 816 C CA . ARG A 1 104 ? 8.309 -2.989 -25.848 1.00 90.00 104 ARG A CA 1
ATOM 817 C C . ARG A 1 104 ? 9.258 -3.319 -26.995 1.00 90.00 104 ARG A C 1
ATOM 819 O O . ARG A 1 104 ? 10.340 -3.842 -26.746 1.00 90.00 104 ARG A O 1
ATOM 826 N N . PHE A 1 105 ? 8.898 -2.976 -28.234 1.00 89.50 105 PHE A N 1
ATOM 827 C CA . PHE A 1 105 ? 9.788 -3.158 -29.385 1.00 89.50 105 PHE A CA 1
ATOM 828 C C . PHE A 1 105 ? 11.042 -2.286 -29.302 1.00 89.50 105 PHE A C 1
ATOM 830 O O . PHE A 1 105 ? 12.126 -2.757 -29.637 1.00 89.50 105 PHE A O 1
ATOM 837 N N . VAL A 1 106 ? 10.928 -1.047 -28.814 1.00 89.50 106 VAL A N 1
ATOM 838 C CA . VAL A 1 106 ? 12.092 -0.174 -28.597 1.00 89.50 106 VAL A CA 1
ATOM 839 C C . VAL A 1 106 ? 13.015 -0.751 -27.522 1.00 89.50 106 VAL A C 1
ATOM 841 O O . VAL A 1 106 ? 14.220 -0.836 -27.748 1.00 89.50 106 VAL A O 1
ATOM 844 N N . PHE A 1 107 ? 12.484 -1.210 -26.385 1.00 89.12 107 PHE A N 1
ATOM 845 C CA . PHE A 1 107 ? 13.297 -1.845 -25.342 1.00 89.12 107 PHE A CA 1
ATOM 846 C C . PHE A 1 107 ? 13.912 -3.172 -25.802 1.00 89.12 107 PHE A C 1
ATOM 848 O O . PHE A 1 107 ? 15.065 -3.450 -25.478 1.00 89.12 107 PHE A O 1
ATOM 855 N N . ALA A 1 108 ? 13.188 -3.965 -26.593 1.00 89.31 108 ALA A N 1
ATOM 856 C CA . ALA A 1 108 ? 13.715 -5.169 -27.228 1.00 89.31 108 ALA A CA 1
ATOM 857 C C . ALA A 1 108 ? 14.885 -4.839 -28.166 1.00 89.31 108 ALA A C 1
ATOM 859 O O . ALA A 1 108 ? 15.946 -5.448 -28.067 1.00 89.31 108 ALA A O 1
ATOM 860 N N . LEU A 1 109 ? 14.724 -3.830 -29.026 1.00 91.00 109 LEU A N 1
ATOM 861 C CA . LEU A 1 109 ? 15.763 -3.377 -29.948 1.00 91.00 109 LEU A CA 1
ATOM 862 C C . LEU A 1 109 ? 16.987 -2.832 -29.199 1.00 91.00 109 LEU A C 1
ATOM 864 O O . LEU A 1 109 ? 18.115 -3.140 -29.574 1.00 91.00 109 LEU A O 1
ATOM 868 N N . LEU A 1 110 ? 16.791 -2.089 -28.106 1.00 90.88 110 LEU A N 1
ATOM 869 C CA . LEU A 1 110 ? 17.885 -1.662 -27.228 1.00 90.88 110 LEU A CA 1
ATOM 870 C C . LEU A 1 110 ? 18.604 -2.859 -26.595 1.00 90.88 110 LEU A C 1
ATOM 872 O O . LEU A 1 110 ? 19.833 -2.892 -26.593 1.00 90.88 110 LEU A O 1
ATOM 876 N N . GLY A 1 111 ? 17.860 -3.859 -26.113 1.00 87.88 111 GLY A N 1
ATOM 877 C CA . GLY A 1 111 ? 18.423 -5.116 -25.619 1.00 87.88 111 GLY A CA 1
ATOM 878 C C . GLY A 1 111 ? 19.234 -5.847 -26.691 1.00 87.88 111 GLY A C 1
ATOM 879 O O . GLY A 1 111 ? 20.333 -6.317 -26.417 1.00 87.88 111 GLY A O 1
ATOM 880 N N . LEU A 1 112 ? 18.761 -5.867 -27.937 1.00 89.19 112 LEU A N 1
ATOM 881 C CA . LEU A 1 112 ? 19.491 -6.458 -29.056 1.00 89.19 112 LEU A CA 1
ATOM 882 C C . LEU A 1 112 ? 20.795 -5.709 -29.341 1.00 89.19 112 LEU A C 1
ATOM 884 O O . LEU A 1 112 ? 21.841 -6.341 -29.478 1.00 89.19 112 LEU A O 1
ATOM 888 N N . ILE A 1 113 ? 20.754 -4.374 -29.403 1.00 89.88 113 ILE A N 1
ATOM 889 C CA . ILE A 1 113 ? 21.937 -3.537 -29.651 1.00 89.88 113 ILE A CA 1
ATOM 890 C C . ILE A 1 113 ? 22.972 -3.736 -28.543 1.00 89.88 113 ILE A C 1
ATOM 892 O O . ILE A 1 113 ? 24.127 -4.040 -28.832 1.00 89.88 113 ILE A O 1
ATOM 896 N N . ILE A 1 114 ? 22.563 -3.605 -27.278 1.00 88.62 114 ILE A N 1
ATOM 897 C CA . ILE A 1 114 ? 23.459 -3.751 -26.124 1.00 88.62 114 ILE A CA 1
ATOM 898 C C . ILE A 1 114 ? 24.035 -5.168 -26.083 1.00 88.62 114 ILE A C 1
ATOM 900 O O . ILE A 1 114 ? 25.240 -5.337 -25.913 1.00 88.62 114 ILE A O 1
ATOM 904 N N . GLY A 1 115 ? 23.198 -6.185 -26.292 1.00 84.69 115 GLY A N 1
ATOM 905 C CA . GLY A 1 115 ? 23.620 -7.580 -26.298 1.00 84.69 115 GLY A CA 1
ATOM 906 C C . GLY A 1 115 ? 24.616 -7.878 -27.418 1.00 84.69 115 GLY A C 1
ATOM 907 O O . GLY A 1 115 ? 25.621 -8.539 -27.179 1.00 84.69 115 GLY A O 1
ATOM 908 N N . SER A 1 116 ? 24.389 -7.322 -28.610 1.00 84.31 116 SER A N 1
ATOM 909 C CA . SER A 1 116 ? 25.300 -7.461 -29.754 1.00 84.31 116 SER A CA 1
ATOM 910 C C . SER A 1 116 ? 26.647 -6.780 -29.500 1.00 84.31 116 SER A C 1
ATOM 912 O O . SER A 1 116 ? 27.688 -7.349 -29.818 1.00 84.31 116 SER A O 1
ATOM 914 N N . ILE A 1 117 ? 26.647 -5.590 -28.883 1.00 86.88 117 ILE A N 1
ATOM 915 C CA . ILE A 1 117 ? 27.881 -4.900 -28.478 1.00 86.88 117 ILE A CA 1
ATOM 916 C C . ILE A 1 117 ? 28.645 -5.744 -27.454 1.00 86.88 117 ILE A C 1
ATOM 918 O O . ILE A 1 117 ? 29.848 -5.910 -27.600 1.00 86.88 117 ILE A O 1
ATOM 922 N N . ILE A 1 118 ? 27.964 -6.308 -26.452 1.00 84.31 118 ILE A N 1
ATOM 923 C CA . ILE A 1 118 ? 28.595 -7.141 -25.416 1.00 84.31 118 ILE A CA 1
ATOM 924 C C . ILE A 1 118 ? 29.276 -8.372 -26.023 1.00 84.31 118 ILE A C 1
ATOM 926 O O . ILE A 1 118 ? 30.420 -8.646 -25.674 1.00 84.31 118 ILE A O 1
ATOM 930 N N . ILE A 1 119 ? 28.617 -9.068 -26.955 1.00 82.06 119 ILE A N 1
ATOM 931 C CA . ILE A 1 119 ? 29.206 -10.215 -27.670 1.00 82.06 119 ILE A CA 1
ATOM 932 C C . ILE A 1 119 ? 30.437 -9.787 -28.485 1.00 82.06 119 ILE A C 1
ATOM 934 O O . ILE A 1 119 ? 31.409 -10.531 -28.581 1.00 82.06 119 ILE A O 1
ATOM 938 N N . ALA A 1 120 ? 30.424 -8.580 -29.057 1.00 82.31 120 ALA A N 1
ATOM 939 C CA . ALA A 1 120 ? 31.544 -8.057 -29.836 1.00 82.31 120 ALA A CA 1
ATOM 940 C C . ALA A 1 120 ? 32.759 -7.638 -28.980 1.00 82.31 120 ALA A C 1
ATOM 942 O O . ALA A 1 120 ? 33.838 -7.413 -29.534 1.00 82.31 120 ALA A O 1
ATOM 943 N N . LEU A 1 121 ? 32.618 -7.513 -27.653 1.00 82.00 121 LEU A N 1
ATOM 944 C CA . LEU A 1 121 ? 33.706 -7.100 -26.764 1.00 82.00 121 LEU A CA 1
ATOM 945 C C . LEU A 1 121 ? 34.561 -8.309 -26.335 1.00 82.00 121 LEU A C 1
ATOM 947 O O . LEU A 1 121 ? 34.098 -9.152 -25.568 1.00 82.00 121 LEU A O 1
ATOM 951 N N . PRO A 1 122 ? 35.851 -8.373 -26.725 1.00 69.06 122 PRO A N 1
ATOM 952 C CA . PRO A 1 122 ? 36.690 -9.565 -26.542 1.00 69.06 122 PRO A CA 1
ATOM 953 C C . PRO A 1 122 ? 37.121 -9.829 -25.088 1.00 69.06 122 PRO A C 1
ATOM 955 O O . PRO A 1 122 ? 37.739 -10.851 -24.807 1.00 69.06 122 PRO A O 1
ATOM 958 N N . PHE A 1 123 ? 36.839 -8.908 -24.160 1.00 73.31 123 PHE A N 1
ATOM 959 C CA . PHE A 1 123 ? 37.202 -9.013 -22.740 1.00 73.31 123 PHE A CA 1
ATOM 960 C C . PHE A 1 123 ? 36.068 -9.536 -21.846 1.00 73.31 123 PHE A C 1
ATOM 962 O O . PHE A 1 123 ? 36.292 -9.750 -20.655 1.00 73.31 123 PHE A O 1
ATOM 969 N N . ILE A 1 124 ? 34.860 -9.737 -22.385 1.00 71.00 124 ILE A N 1
ATOM 970 C CA . ILE A 1 124 ? 33.724 -10.293 -21.645 1.00 71.00 124 ILE A CA 1
ATOM 971 C C . ILE A 1 124 ? 33.584 -11.769 -22.054 1.00 71.00 124 ILE A C 1
ATOM 973 O O . ILE A 1 124 ? 33.187 -12.038 -23.184 1.00 71.00 124 ILE A O 1
ATOM 977 N N . PRO A 1 125 ? 33.907 -12.747 -21.183 1.00 65.69 125 PRO A N 1
ATOM 978 C CA . PRO A 1 125 ? 33.866 -14.170 -21.526 1.00 65.69 125 PRO A CA 1
ATOM 979 C C . PRO A 1 125 ? 32.426 -14.717 -21.510 1.00 65.69 125 PRO A C 1
ATOM 981 O O . PRO A 1 125 ? 32.087 -15.594 -20.717 1.00 65.69 125 PRO A O 1
ATOM 984 N N . ILE A 1 126 ? 31.555 -14.177 -22.365 1.00 67.25 126 ILE A N 1
ATOM 985 C CA . ILE A 1 126 ? 30.212 -14.707 -22.626 1.00 67.25 126 ILE A CA 1
ATOM 986 C C . ILE A 1 126 ? 30.286 -15.473 -23.947 1.00 67.25 126 ILE A C 1
ATOM 988 O O . ILE A 1 126 ? 30.317 -14.885 -25.021 1.00 67.25 126 ILE A O 1
ATOM 992 N N . PHE A 1 127 ? 30.349 -16.800 -23.857 1.00 62.22 127 PHE A N 1
ATOM 993 C CA . PHE A 1 127 ? 30.525 -17.699 -25.008 1.00 62.22 127 PHE A CA 1
ATOM 994 C C . PHE A 1 127 ? 29.208 -18.095 -25.687 1.00 62.22 127 PHE A C 1
ATOM 996 O O . PHE A 1 127 ? 29.204 -18.907 -26.608 1.00 62.22 127 PHE A O 1
ATOM 1003 N N . GLU A 1 128 ? 28.084 -17.564 -25.213 1.00 72.06 128 GLU A N 1
ATOM 1004 C CA . GLU A 1 128 ? 26.762 -17.973 -25.663 1.00 72.06 128 GLU A CA 1
ATOM 1005 C C . GLU A 1 128 ? 26.205 -16.939 -26.646 1.00 72.06 128 GLU A C 1
ATOM 1007 O O . GLU A 1 128 ? 25.802 -15.840 -26.263 1.00 72.06 128 GLU A O 1
ATOM 1012 N N . GLU A 1 129 ? 26.149 -17.305 -27.930 1.00 69.75 129 GLU A N 1
ATOM 1013 C CA . GLU A 1 129 ? 25.588 -16.467 -29.007 1.00 69.75 129 GLU A CA 1
ATOM 1014 C C . GLU A 1 129 ? 24.118 -16.074 -28.744 1.00 69.75 129 GLU A C 1
ATOM 1016 O O . GLU A 1 129 ? 23.602 -15.100 -29.293 1.00 69.75 129 GLU A O 1
ATOM 1021 N N . MET A 1 130 ? 23.449 -16.789 -27.834 1.00 79.81 130 MET A N 1
ATOM 1022 C CA . MET A 1 130 ? 22.079 -16.525 -27.399 1.00 79.81 130 MET A CA 1
ATOM 1023 C C . MET A 1 130 ? 21.939 -15.338 -26.435 1.00 79.81 130 MET A C 1
ATOM 1025 O O . MET A 1 130 ? 20.815 -14.902 -26.177 1.00 79.81 130 MET A O 1
ATOM 1029 N N . PHE A 1 131 ? 23.036 -14.770 -25.922 1.00 83.12 131 PHE A N 1
ATOM 1030 C CA . PHE A 1 131 ? 22.982 -13.688 -24.933 1.00 83.12 131 PHE A CA 1
ATOM 1031 C C . PHE A 1 131 ? 22.253 -12.438 -25.451 1.00 83.12 131 PHE A C 1
ATOM 1033 O O . PHE A 1 131 ? 21.436 -11.851 -24.738 1.00 83.12 131 PHE A O 1
ATOM 1040 N N . ALA A 1 132 ? 22.472 -12.056 -26.713 1.00 81.69 132 ALA A N 1
ATOM 1041 C CA . ALA A 1 132 ? 21.776 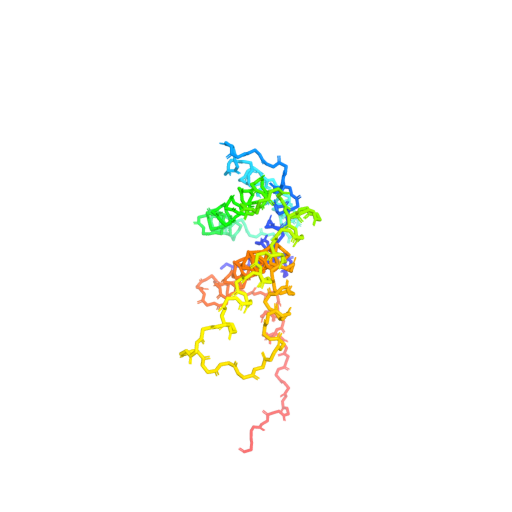-10.919 -27.317 1.00 81.69 132 ALA A CA 1
ATOM 1042 C C . ALA A 1 132 ? 20.264 -11.163 -27.441 1.00 81.69 132 ALA A C 1
ATOM 1044 O O . ALA A 1 132 ? 19.464 -10.258 -27.190 1.00 81.69 132 ALA A O 1
ATOM 1045 N N . PHE A 1 133 ? 19.855 -12.397 -27.749 1.00 83.88 133 PHE A N 1
ATOM 1046 C CA . PHE A 1 133 ? 18.444 -12.783 -27.781 1.00 83.88 133 PHE A CA 1
ATOM 1047 C C . PHE A 1 133 ? 17.823 -12.801 -26.380 1.00 83.88 133 PHE A C 1
ATOM 1049 O O . PHE A 1 133 ? 16.702 -12.321 -26.206 1.00 83.88 133 PHE A O 1
ATOM 1056 N N . ALA A 1 134 ? 18.557 -13.268 -25.367 1.00 86.69 134 ALA A N 1
ATOM 1057 C CA . ALA A 1 134 ? 18.111 -13.211 -23.978 1.00 86.69 134 ALA A CA 1
ATOM 1058 C C . ALA A 1 134 ? 17.908 -11.759 -23.514 1.00 86.69 134 ALA A C 1
ATOM 1060 O O . ALA A 1 134 ? 16.868 -11.432 -22.940 1.00 86.69 134 ALA A O 1
ATOM 1061 N N . LEU A 1 135 ? 18.847 -10.860 -23.828 1.00 87.50 135 LEU A N 1
ATOM 1062 C CA . LEU A 1 135 ? 18.734 -9.445 -23.471 1.00 87.50 135 LEU A CA 1
ATOM 1063 C C . LEU A 1 135 ? 17.586 -8.752 -24.219 1.00 87.50 135 LEU A C 1
ATOM 1065 O O . LEU A 1 135 ? 16.884 -7.923 -23.644 1.00 87.50 135 LEU A O 1
ATOM 1069 N N . THR A 1 136 ? 17.342 -9.140 -25.472 1.00 87.38 136 THR A N 1
ATOM 1070 C CA . THR A 1 136 ? 16.178 -8.700 -26.259 1.00 87.38 136 THR A CA 1
ATOM 1071 C C . THR A 1 136 ? 14.867 -9.120 -25.592 1.00 87.38 136 THR A C 1
ATOM 1073 O O . THR A 1 136 ? 13.968 -8.294 -25.431 1.00 87.38 136 THR A O 1
ATOM 1076 N N . ALA A 1 137 ? 14.757 -10.380 -25.157 1.00 89.75 137 ALA A N 1
ATOM 1077 C CA . ALA A 1 137 ? 13.573 -10.890 -24.466 1.00 89.75 137 ALA A CA 1
ATOM 1078 C C . ALA A 1 137 ? 13.333 -10.166 -23.130 1.00 89.75 137 ALA A C 1
ATOM 1080 O O . ALA A 1 137 ? 12.204 -9.777 -22.829 1.00 89.75 137 ALA A O 1
ATOM 1081 N N . VAL A 1 138 ? 14.398 -9.920 -22.359 1.00 89.75 138 VAL A N 1
ATOM 1082 C CA . VAL A 1 138 ? 14.325 -9.137 -21.116 1.00 89.75 138 VAL A CA 1
ATOM 1083 C C . VAL A 1 138 ? 13.903 -7.696 -21.399 1.00 89.75 138 VAL A C 1
ATOM 1085 O O . VAL A 1 138 ? 13.034 -7.183 -20.703 1.00 89.75 138 VAL A O 1
ATOM 1088 N N . GLY A 1 139 ? 14.453 -7.056 -22.434 1.00 86.50 139 GLY A N 1
ATOM 1089 C CA . GLY A 1 139 ? 14.048 -5.714 -22.856 1.00 86.50 139 GLY A CA 1
ATOM 1090 C C . GLY A 1 139 ? 12.567 -5.651 -23.237 1.00 86.50 139 GLY A C 1
ATOM 1091 O O . GLY A 1 139 ? 11.849 -4.768 -22.779 1.00 86.50 139 GLY A O 1
ATOM 1092 N N . PHE A 1 140 ? 12.074 -6.629 -23.998 1.00 88.56 140 PHE A N 1
ATOM 1093 C CA . PHE A 1 140 ? 10.659 -6.706 -24.371 1.00 88.56 140 PHE A CA 1
ATOM 1094 C C . PHE A 1 140 ? 9.727 -6.817 -23.153 1.00 88.56 140 PHE A C 1
ATOM 1096 O O . PHE A 1 140 ? 8.692 -6.153 -23.099 1.00 88.56 140 PHE A O 1
ATOM 1103 N N . LEU A 1 141 ? 10.099 -7.648 -22.174 1.00 90.62 141 LEU A N 1
ATOM 1104 C CA . LEU A 1 141 ? 9.311 -7.905 -20.962 1.00 90.62 141 LEU A CA 1
ATOM 1105 C C . LEU A 1 141 ? 9.551 -6.881 -19.843 1.00 90.62 141 LEU A C 1
ATOM 1107 O O . LEU A 1 141 ? 8.825 -6.881 -18.851 1.00 90.62 141 LEU A O 1
ATOM 1111 N N . TYR A 1 142 ? 10.551 -6.010 -19.978 1.00 89.06 142 TYR A N 1
ATOM 1112 C CA . TYR A 1 142 ? 10.952 -5.055 -18.946 1.00 89.06 142 TYR A CA 1
ATOM 1113 C C . TYR A 1 142 ? 9.796 -4.181 -18.421 1.00 89.06 142 TYR A C 1
ATOM 1115 O O . TYR A 1 142 ? 9.678 -4.065 -17.197 1.00 89.06 142 TYR A O 1
ATOM 1123 N N . PRO A 1 143 ? 8.912 -3.609 -19.270 1.00 87.75 143 PRO A N 1
ATOM 1124 C CA . PRO A 1 143 ? 7.757 -2.843 -18.798 1.00 87.75 143 PRO A CA 1
ATOM 1125 C C . PRO A 1 143 ? 6.852 -3.632 -17.845 1.00 87.75 143 PRO A C 1
ATOM 1127 O O . PRO A 1 143 ? 6.499 -3.142 -16.771 1.00 87.75 143 PRO A O 1
ATOM 1130 N N . ASP A 1 144 ? 6.528 -4.874 -18.212 1.00 89.19 144 ASP A N 1
ATOM 1131 C CA . ASP A 1 144 ? 5.662 -5.747 -17.419 1.00 89.19 144 ASP A CA 1
ATOM 1132 C C . ASP A 1 144 ? 6.362 -6.190 -16.132 1.00 89.19 144 ASP A C 1
ATOM 1134 O O . ASP A 1 144 ? 5.761 -6.189 -15.058 1.00 89.19 144 ASP A O 1
ATOM 1138 N N . LEU A 1 145 ? 7.657 -6.512 -16.217 1.00 89.25 145 LEU A N 1
ATOM 1139 C CA . LEU A 1 145 ? 8.449 -6.918 -15.062 1.00 89.25 145 LEU A CA 1
ATOM 1140 C C . LEU A 1 145 ? 8.540 -5.796 -14.023 1.00 89.25 145 LEU A C 1
ATOM 1142 O O . LEU A 1 145 ? 8.350 -6.051 -12.833 1.00 89.25 145 LEU A O 1
ATOM 1146 N N . LYS A 1 146 ? 8.791 -4.555 -14.460 1.00 89.06 146 LYS A N 1
ATOM 1147 C CA . LYS A 1 146 ? 8.848 -3.387 -13.571 1.00 89.06 146 LYS A CA 1
ATOM 1148 C C . LYS A 1 146 ? 7.523 -3.202 -12.836 1.00 89.06 146 LYS A C 1
ATOM 1150 O O . LYS A 1 146 ? 7.524 -3.108 -11.610 1.00 89.06 146 LYS A O 1
ATOM 1155 N N . ARG A 1 147 ? 6.407 -3.214 -13.571 1.00 88.75 147 ARG A N 1
ATOM 1156 C CA . ARG A 1 147 ? 5.059 -3.106 -13.001 1.00 88.75 147 ARG A CA 1
ATOM 1157 C C . ARG A 1 147 ? 4.787 -4.211 -11.980 1.00 88.75 147 ARG A C 1
ATOM 1159 O O . ARG A 1 147 ? 4.451 -3.917 -10.836 1.00 88.75 147 ARG A O 1
ATOM 1166 N N . PHE A 1 148 ? 5.024 -5.466 -12.360 1.00 90.12 148 PHE A N 1
ATOM 1167 C CA . PHE A 1 148 ? 4.818 -6.622 -11.490 1.00 90.12 148 PHE A CA 1
ATOM 1168 C C . PHE A 1 148 ? 5.649 -6.545 -10.202 1.00 90.12 148 PHE A C 1
ATOM 1170 O O . PHE A 1 148 ? 5.163 -6.870 -9.119 1.00 90.12 148 PHE A O 1
ATOM 1177 N N . MET A 1 149 ? 6.911 -6.115 -10.288 1.00 90.88 149 MET A N 1
ATOM 1178 C CA . MET A 1 149 ? 7.769 -5.985 -9.110 1.00 90.88 149 MET A CA 1
ATOM 1179 C C . MET A 1 149 ? 7.261 -4.914 -8.143 1.00 90.88 149 MET A C 1
ATOM 1181 O O . MET A 1 149 ? 7.288 -5.150 -6.933 1.00 90.88 149 MET A O 1
ATOM 1185 N N . THR A 1 150 ? 6.796 -3.773 -8.653 1.00 90.69 150 THR A N 1
ATOM 1186 C CA . THR A 1 150 ? 6.220 -2.702 -7.830 1.00 90.69 150 THR A CA 1
ATOM 1187 C C . THR A 1 150 ? 4.920 -3.154 -7.173 1.00 90.69 150 THR A C 1
ATOM 1189 O O . THR A 1 150 ? 4.815 -3.093 -5.950 1.00 90.69 150 THR A O 1
ATOM 1192 N N . GLU A 1 151 ? 3.985 -3.718 -7.944 1.00 91.88 151 GLU A N 1
ATOM 1193 C CA . GLU A 1 151 ? 2.726 -4.270 -7.421 1.00 91.88 151 GLU A CA 1
ATOM 1194 C C . GLU A 1 151 ? 2.996 -5.329 -6.342 1.00 91.88 151 GLU A C 1
ATOM 1196 O O . GLU A 1 151 ? 2.413 -5.308 -5.259 1.00 91.88 151 GLU A O 1
ATOM 1201 N N . ARG A 1 152 ? 3.964 -6.224 -6.572 1.00 92.31 152 ARG A N 1
ATOM 1202 C CA . ARG A 1 152 ? 4.337 -7.253 -5.596 1.00 92.31 152 ARG A CA 1
ATOM 1203 C C . ARG A 1 152 ? 4.945 -6.673 -4.320 1.00 92.31 152 ARG A C 1
ATOM 1205 O O . ARG A 1 152 ? 4.750 -7.249 -3.250 1.00 92.31 152 ARG A O 1
ATOM 1212 N N . ARG A 1 153 ? 5.719 -5.588 -4.405 1.00 91.38 153 ARG A N 1
ATOM 1213 C CA . ARG A 1 1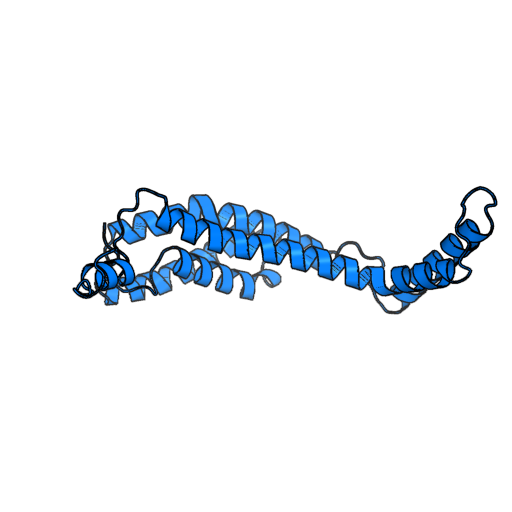53 ? 6.247 -4.890 -3.219 1.00 91.38 153 ARG A CA 1
ATOM 1214 C C . ARG A 1 153 ? 5.117 -4.233 -2.439 1.00 91.38 153 ARG A C 1
ATOM 1216 O O . ARG A 1 153 ? 5.059 -4.425 -1.229 1.00 91.38 153 ARG A O 1
ATOM 1223 N N . TYR A 1 154 ? 4.202 -3.564 -3.131 1.00 92.56 154 TYR A N 1
ATOM 1224 C CA . TYR A 1 154 ? 3.038 -2.935 -2.521 1.00 92.56 154 TYR A CA 1
ATOM 1225 C C . TYR A 1 154 ? 2.157 -3.956 -1.781 1.00 92.56 154 TYR A C 1
ATOM 1227 O O . TYR A 1 154 ? 1.905 -3.815 -0.587 1.00 92.56 154 TYR A O 1
ATOM 1235 N N . MET A 1 155 ? 1.832 -5.082 -2.424 1.00 91.75 155 MET A N 1
ATOM 1236 C CA . MET A 1 155 ? 1.063 -6.168 -1.796 1.00 91.75 155 MET A CA 1
ATOM 1237 C C . MET A 1 155 ? 1.757 -6.762 -0.563 1.00 91.75 155 MET A C 1
ATOM 1239 O O . MET A 1 155 ? 1.098 -7.196 0.381 1.00 91.75 155 MET A O 1
ATOM 1243 N N . LYS A 1 156 ? 3.095 -6.787 -0.529 1.00 92.69 156 LYS A N 1
ATOM 1244 C CA . LYS A 1 156 ? 3.834 -7.207 0.672 1.00 92.69 156 LYS A CA 1
ATOM 1245 C C . LYS A 1 156 ? 3.684 -6.213 1.818 1.00 92.69 156 LYS A C 1
ATOM 1247 O O . LYS A 1 156 ? 3.617 -6.657 2.958 1.00 92.69 156 LYS A O 1
ATOM 1252 N N . VAL A 1 157 ? 3.649 -4.912 1.533 1.00 92.19 157 VAL A N 1
ATOM 1253 C CA . VAL A 1 157 ? 3.427 -3.880 2.556 1.00 92.19 157 VAL A CA 1
ATOM 1254 C C . VAL A 1 157 ? 2.024 -4.017 3.135 1.00 92.19 157 VAL A C 1
ATOM 1256 O O . VAL A 1 157 ? 1.888 -4.088 4.351 1.00 92.19 157 VAL A O 1
ATOM 1259 N N . LEU A 1 158 ? 1.004 -4.177 2.289 1.00 91.00 158 LEU A N 1
ATOM 1260 C CA . LEU A 1 158 ? -0.377 -4.347 2.748 1.00 91.00 158 LEU A CA 1
ATOM 1261 C C . LEU A 1 158 ? -0.542 -5.597 3.625 1.00 91.00 158 LEU A C 1
ATOM 1263 O O . LEU A 1 158 ? -1.044 -5.525 4.745 1.00 91.00 158 LEU A O 1
ATOM 1267 N N . ASN A 1 159 ? -0.021 -6.737 3.161 1.00 92.56 159 ASN A N 1
ATOM 1268 C CA . ASN A 1 159 ? -0.030 -7.976 3.939 1.00 92.56 159 ASN A CA 1
ATOM 1269 C C . ASN A 1 159 ? 0.752 -7.844 5.247 1.00 92.56 159 ASN A C 1
ATOM 1271 O O . ASN A 1 159 ? 0.372 -8.439 6.255 1.00 92.56 159 ASN A O 1
ATOM 1275 N N . ARG A 1 160 ? 1.847 -7.077 5.246 1.00 93.00 160 ARG A N 1
ATOM 1276 C CA . ARG A 1 160 ? 2.616 -6.803 6.456 1.00 93.00 160 ARG A CA 1
ATOM 1277 C C . ARG A 1 160 ? 1.800 -5.996 7.459 1.00 93.00 160 ARG A C 1
ATOM 1279 O O . ARG A 1 160 ? 1.833 -6.367 8.619 1.00 93.00 160 ARG A O 1
ATOM 1286 N N . LEU A 1 161 ? 1.055 -4.972 7.043 1.00 91.25 161 LEU A N 1
ATOM 1287 C CA . LEU A 1 161 ? 0.214 -4.188 7.958 1.00 91.25 161 LEU A CA 1
ATOM 1288 C C . LEU A 1 161 ? -0.818 -5.073 8.666 1.00 91.25 161 LEU A C 1
ATOM 1290 O O . LEU A 1 161 ? -0.924 -5.043 9.890 1.00 91.25 161 LEU A O 1
ATOM 1294 N N . VAL A 1 162 ? -1.496 -5.942 7.914 1.00 90.06 162 VAL A N 1
ATOM 1295 C CA . VAL A 1 162 ? -2.451 -6.905 8.482 1.00 90.06 162 VAL A CA 1
ATOM 1296 C C . VAL A 1 162 ? -1.740 -7.922 9.384 1.00 90.06 162 VAL A C 1
ATOM 1298 O O . VAL A 1 162 ? -2.164 -8.168 10.510 1.00 90.06 162 VAL A O 1
ATOM 1301 N N . THR A 1 163 ? -0.609 -8.481 8.951 1.00 87.94 163 THR A N 1
ATOM 1302 C CA . THR A 1 163 ? 0.131 -9.476 9.750 1.00 87.94 163 THR A CA 1
ATOM 1303 C C . THR A 1 163 ? 0.708 -8.875 11.034 1.00 87.94 163 THR A C 1
ATOM 1305 O O . THR A 1 163 ? 0.687 -9.518 12.081 1.00 87.94 163 THR A O 1
ATOM 1308 N N . ASP A 1 164 ? 1.228 -7.650 10.972 1.00 87.88 164 ASP A N 1
ATOM 1309 C CA . ASP A 1 164 ? 1.782 -6.940 12.122 1.00 87.88 164 ASP A CA 1
ATOM 1310 C C . ASP A 1 164 ? 0.655 -6.558 13.094 1.00 87.88 164 ASP A C 1
ATOM 1312 O O . ASP A 1 164 ? 0.852 -6.672 14.300 1.00 87.88 164 ASP A O 1
ATOM 1316 N N . SER A 1 165 ? -0.552 -6.241 12.603 1.00 83.25 165 SER A N 1
ATOM 1317 C CA . SER A 1 165 ? -1.735 -6.050 13.455 1.00 83.25 165 SER A CA 1
ATOM 1318 C C . SER A 1 165 ? -2.160 -7.338 14.182 1.00 83.25 165 SER A C 1
ATOM 1320 O O . SER A 1 165 ? -2.409 -7.306 15.387 1.00 83.25 165 SER A O 1
ATOM 1322 N N . ALA A 1 166 ? -2.122 -8.496 13.509 1.00 80.94 166 ALA A N 1
ATOM 1323 C CA . ALA A 1 166 ? -2.390 -9.795 14.134 1.00 80.94 166 ALA A CA 1
ATOM 1324 C C . ALA A 1 166 ? -1.335 -10.152 15.194 1.00 80.94 166 ALA A C 1
ATOM 1326 O O . ALA A 1 166 ? -1.667 -10.559 16.305 1.00 80.94 166 ALA A O 1
ATOM 1327 N N . LYS A 1 167 ? -0.052 -9.921 14.894 1.00 80.62 167 LYS A N 1
ATOM 1328 C CA . LYS A 1 167 ? 1.037 -10.106 15.866 1.00 80.62 167 LYS A CA 1
ATOM 1329 C C . LYS A 1 167 ? 0.963 -9.120 17.024 1.00 80.62 167 LYS A C 1
ATOM 1331 O O . LYS A 1 167 ? 1.377 -9.470 18.125 1.00 80.62 167 LYS A O 1
ATOM 1336 N N . TYR A 1 168 ? 0.500 -7.894 16.789 1.00 74.25 168 TYR A N 1
ATOM 1337 C CA . TYR A 1 168 ? 0.294 -6.900 17.838 1.00 74.25 168 TYR A CA 1
ATOM 1338 C C . TYR A 1 168 ? -0.817 -7.350 18.785 1.00 74.25 168 TYR A C 1
ATOM 1340 O O . TYR A 1 168 ? -0.634 -7.293 19.995 1.00 74.25 168 TYR A O 1
ATOM 1348 N N . GLN A 1 169 ? -1.913 -7.889 18.249 1.00 69.69 169 GLN A N 1
ATOM 1349 C CA . GLN A 1 169 ? -2.972 -8.505 19.046 1.00 69.69 169 GLN A CA 1
ATOM 1350 C C . GLN A 1 169 ? -2.460 -9.697 19.879 1.00 69.69 169 GLN A C 1
ATOM 1352 O O . GLN A 1 169 ? -2.866 -9.848 21.026 1.00 69.69 169 GLN A O 1
ATOM 1357 N N . GLU A 1 170 ? -1.542 -10.506 19.338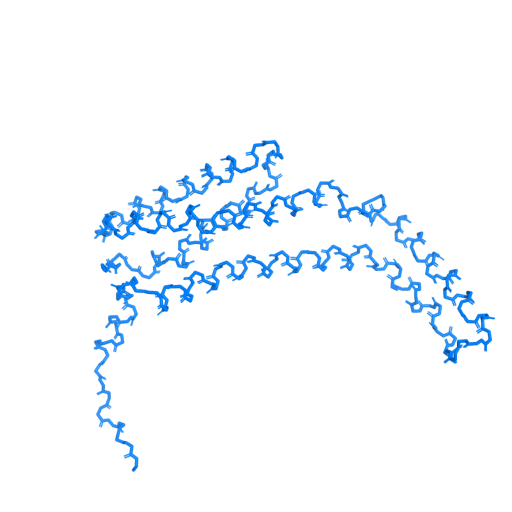 1.00 67.50 170 GLU A N 1
ATOM 1358 C CA . GLU A 1 170 ? -0.969 -11.672 20.031 1.00 67.50 170 GLU A CA 1
ATOM 1359 C C . GLU A 1 170 ? 0.100 -11.304 21.088 1.00 67.50 170 GLU A C 1
ATOM 1361 O O . GLU A 1 170 ? 0.157 -11.917 22.153 1.00 67.50 170 GLU A O 1
ATOM 1366 N N . ASN A 1 171 ? 0.960 -10.309 20.816 1.00 67.31 171 ASN A N 1
ATOM 1367 C CA . ASN A 1 171 ? 2.124 -9.975 21.658 1.00 67.31 171 ASN A CA 1
ATOM 1368 C C . ASN A 1 171 ? 1.901 -8.800 22.620 1.00 67.31 171 ASN A C 1
ATOM 1370 O O . ASN A 1 171 ? 2.549 -8.730 23.670 1.00 67.31 171 ASN A O 1
ATOM 1374 N N . SER A 1 172 ? 1.049 -7.837 22.267 1.00 52.53 172 SER A N 1
ATOM 1375 C CA . SER A 1 172 ? 0.831 -6.641 23.080 1.00 52.53 172 SER A CA 1
ATOM 1376 C C . SER A 1 172 ? -0.248 -6.878 24.132 1.00 52.53 172 SER A C 1
ATOM 1378 O O . SER A 1 172 ? -1.234 -7.565 23.908 1.00 52.53 172 SER A O 1
ATOM 1380 N N . ARG A 1 173 ? -0.053 -6.245 25.298 1.00 49.03 173 ARG A N 1
ATOM 1381 C CA . ARG A 1 173 ? -0.838 -6.246 26.558 1.00 49.03 173 ARG A CA 1
ATOM 1382 C C . ARG A 1 173 ? -2.306 -5.808 26.459 1.00 49.03 173 ARG A C 1
ATOM 1384 O O . ARG A 1 173 ? -2.931 -5.410 27.441 1.00 49.03 173 ARG A O 1
ATOM 1391 N N . LEU A 1 174 ? -2.864 -5.870 25.277 1.00 50.66 174 LEU A N 1
ATOM 1392 C CA . LEU A 1 174 ? -4.269 -5.797 25.002 1.00 50.66 174 LEU A CA 1
ATOM 1393 C C . LEU A 1 174 ? -4.843 -7.164 25.394 1.00 50.66 174 LEU A C 1
ATOM 1395 O O . LEU A 1 174 ? -4.923 -8.078 24.590 1.00 50.66 174 LEU A O 1
ATOM 1399 N N . HIS A 1 175 ? -5.122 -7.334 26.691 1.00 46.03 175 HIS A N 1
ATOM 1400 C CA . HIS A 1 175 ? -5.657 -8.559 27.298 1.00 46.03 175 HIS A CA 1
ATOM 1401 C C . HIS A 1 175 ? -7.094 -8.805 26.790 1.00 46.03 175 HIS A C 1
ATOM 1403 O O . HIS A 1 175 ? -8.051 -8.636 27.546 1.00 46.03 175 HIS A O 1
ATOM 1409 N N . TYR A 1 176 ? -7.229 -9.095 25.494 1.00 55.34 176 TYR A N 1
ATOM 1410 C CA . TYR A 1 176 ? -8.442 -9.474 24.787 1.00 55.34 176 TYR A CA 1
ATOM 1411 C C . TYR A 1 176 ? -8.389 -10.983 24.640 1.00 55.34 176 TYR A C 1
ATOM 1413 O O . TYR A 1 176 ? -7.653 -11.517 23.819 1.00 55.34 176 TYR A O 1
ATOM 1421 N N . MET A 1 177 ? -9.140 -11.679 25.484 1.00 48.78 177 MET A N 1
ATOM 1422 C CA . MET A 1 177 ? -9.427 -13.087 25.256 1.00 48.78 177 MET A CA 1
ATOM 1423 C C . MET A 1 177 ? -10.256 -13.123 23.971 1.00 48.78 177 MET A C 1
ATOM 1425 O O . MET A 1 177 ? -11.405 -12.679 23.976 1.00 48.78 177 MET A O 1
ATOM 1429 N N . THR A 1 178 ? -9.652 -13.535 22.857 1.00 56.25 178 THR A N 1
ATOM 1430 C CA . THR A 1 178 ? -10.416 -13.762 21.629 1.00 56.25 178 THR A CA 1
ATOM 1431 C C . THR A 1 178 ? -11.427 -14.869 21.906 1.00 56.25 178 THR A C 1
ATOM 1433 O O . THR A 1 178 ? -11.204 -15.727 22.764 1.00 56.25 178 THR A O 1
ATOM 1436 N N . SER A 1 179 ? -12.541 -14.903 21.175 1.00 55.22 179 SER A N 1
ATOM 1437 C CA . SER A 1 179 ? -13.513 -16.002 21.313 1.00 55.22 179 SER A CA 1
ATOM 1438 C C . SER A 1 179 ? -12.844 -17.373 21.132 1.00 55.22 179 SER A C 1
ATOM 1440 O O . SER A 1 179 ? -13.248 -18.344 21.762 1.00 55.22 179 SER A O 1
ATOM 1442 N N . GLN A 1 180 ? -11.776 -17.437 20.328 1.00 57.84 180 GLN A N 1
ATOM 1443 C CA . GLN A 1 180 ? -10.961 -18.634 20.131 1.00 57.84 180 GLN A CA 1
ATOM 1444 C C . GLN A 1 180 ? -10.094 -18.982 21.346 1.00 57.84 180 GLN A C 1
ATOM 1446 O O . GLN A 1 180 ? -9.974 -20.159 21.667 1.00 57.84 180 GLN A O 1
ATOM 1451 N N . ASP A 1 181 ? -9.520 -18.002 22.046 1.00 59.75 181 ASP A N 1
ATOM 1452 C CA . ASP A 1 181 ? -8.794 -18.242 23.301 1.00 59.75 181 ASP A CA 1
ATOM 1453 C C . ASP A 1 181 ? -9.742 -18.643 24.427 1.00 59.75 181 ASP A C 1
ATOM 1455 O O . ASP A 1 181 ? -9.409 -19.509 25.231 1.00 59.75 181 ASP A O 1
ATOM 1459 N N . ILE A 1 182 ? -10.953 -18.076 24.450 1.00 60.38 182 ILE A N 1
ATOM 1460 C CA . ILE A 1 182 ? -12.042 -18.540 25.312 1.00 60.38 182 ILE A CA 1
ATOM 1461 C C . ILE A 1 182 ? -12.361 -19.997 24.962 1.00 60.38 182 ILE A C 1
ATOM 1463 O O . ILE A 1 182 ? -12.306 -20.863 25.827 1.00 60.38 182 ILE A O 1
ATOM 1467 N N . GLN A 1 183 ? -12.603 -20.311 23.692 1.00 61.44 183 GLN A N 1
ATOM 1468 C CA . GLN A 1 183 ? -12.955 -21.661 23.258 1.00 61.44 183 GLN A CA 1
ATOM 1469 C C . GLN A 1 183 ? -11.840 -22.687 23.515 1.00 61.44 183 GLN A C 1
ATOM 1471 O O . GLN A 1 183 ? -12.145 -23.790 23.949 1.00 61.44 183 GLN A O 1
ATOM 1476 N N . LYS A 1 184 ? -10.564 -22.318 23.350 1.00 64.62 184 LYS A N 1
ATOM 1477 C CA . LYS A 1 184 ? -9.402 -23.143 23.727 1.00 64.62 184 LYS A CA 1
ATOM 1478 C C . LYS A 1 184 ? -9.245 -23.293 25.240 1.00 64.62 184 LYS A C 1
ATOM 1480 O O . LYS A 1 184 ? -8.843 -24.353 25.702 1.00 64.62 184 LYS A O 1
ATOM 1485 N N . ALA A 1 185 ? -9.549 -22.257 26.022 1.00 60.50 185 ALA A N 1
ATOM 1486 C CA . ALA A 1 185 ? -9.524 -22.329 27.484 1.00 60.50 185 ALA A CA 1
ATOM 1487 C C . ALA A 1 185 ? -10.677 -23.178 28.049 1.00 60.50 185 ALA A C 1
ATOM 1489 O O . ALA A 1 185 ? -10.546 -23.751 29.129 1.00 60.50 185 ALA A O 1
ATOM 1490 N N . PHE A 1 186 ? -11.795 -23.258 27.322 1.00 58.84 186 PHE A N 1
ATOM 1491 C CA . PHE A 1 186 ? -12.954 -24.091 27.642 1.00 58.84 186 PHE A CA 1
ATOM 1492 C C . PHE A 1 186 ? -12.962 -25.445 26.912 1.00 58.84 186 PHE A C 1
ATOM 1494 O O . PHE A 1 186 ? -13.842 -26.265 27.184 1.00 58.84 186 PHE A O 1
ATOM 1501 N N . GLU A 1 187 ? -11.994 -25.720 26.030 1.00 62.91 187 GLU A N 1
ATOM 1502 C CA . GLU A 1 187 ? -11.774 -27.065 25.504 1.00 62.91 187 GLU A CA 1
ATOM 1503 C C . GLU A 1 187 ? -11.320 -27.952 26.672 1.00 62.91 187 GLU A C 1
ATOM 1505 O O . GLU A 1 187 ? -10.289 -27.676 27.293 1.00 62.91 187 GLU A O 1
ATOM 1510 N N . PRO A 1 188 ? -12.075 -29.008 27.025 1.00 56.56 188 PRO A N 1
ATOM 1511 C CA . PRO A 1 188 ? -11.661 -29.905 28.087 1.00 56.56 188 PRO A CA 1
ATOM 1512 C C . PRO A 1 188 ? -10.341 -30.547 27.669 1.00 56.56 188 PRO A C 1
ATOM 1514 O O . PRO A 1 188 ? -10.283 -31.253 26.663 1.00 56.56 188 PRO A O 1
ATOM 1517 N N . THR A 1 189 ? -9.284 -30.296 28.443 1.00 58.75 189 THR A N 1
ATOM 1518 C CA . THR A 1 189 ? -7.987 -30.955 28.299 1.00 58.75 189 THR A CA 1
ATOM 1519 C C . THR A 1 189 ? -8.229 -32.456 28.182 1.00 58.75 189 THR A C 1
ATOM 1521 O O . THR A 1 189 ? -8.657 -33.082 29.151 1.00 58.75 189 THR A O 1
ATOM 1524 N N . ASP A 1 190 ? -8.019 -33.030 26.993 1.00 53.25 190 ASP A N 1
ATOM 1525 C CA . ASP A 1 190 ? -8.181 -34.466 26.773 1.00 53.25 190 ASP A CA 1
ATOM 1526 C C . ASP A 1 190 ? -7.287 -35.210 27.784 1.00 53.25 190 ASP A C 1
ATOM 1528 O O . ASP A 1 190 ? -6.057 -35.091 27.709 1.00 53.25 190 ASP A O 1
ATOM 1532 N N . PRO A 1 191 ? -7.853 -35.977 28.738 1.00 56.31 191 PRO A N 1
ATOM 1533 C CA . PRO A 1 191 ? -7.077 -36.647 29.781 1.00 56.31 191 PRO A CA 1
ATOM 1534 C C . PRO A 1 191 ? -6.150 -37.749 29.234 1.00 56.31 191 PRO A C 1
ATOM 1536 O O . PRO A 1 191 ? -5.465 -38.414 30.006 1.00 56.31 191 PRO A O 1
ATOM 1539 N N . ARG A 1 192 ? -6.111 -37.969 27.912 1.00 56.56 192 ARG A N 1
ATOM 1540 C CA . ARG A 1 192 ? -5.296 -39.000 27.254 1.00 56.56 192 ARG A CA 1
ATOM 1541 C C . ARG A 1 192 ? -3.896 -38.553 26.834 1.00 56.56 192 ARG A C 1
ATOM 1543 O O . ARG A 1 192 ? -3.138 -39.392 26.353 1.00 56.56 192 ARG A O 1
ATOM 1550 N N . ARG A 1 193 ? -3.511 -37.285 27.016 1.00 50.56 193 ARG A N 1
ATOM 1551 C CA . ARG A 1 193 ? -2.118 -36.845 26.800 1.00 50.56 193 ARG A CA 1
ATOM 1552 C C . ARG A 1 193 ? -1.362 -36.731 28.123 1.00 50.56 193 ARG A C 1
ATOM 1554 O O . ARG A 1 193 ? -1.122 -35.635 28.616 1.00 50.56 193 ARG A O 1
ATOM 1561 N N . LEU A 1 194 ? -0.953 -37.874 28.670 1.00 42.19 194 LEU A N 1
ATOM 1562 C CA . LEU A 1 194 ? 0.216 -37.921 29.550 1.00 42.19 194 LEU A CA 1
ATOM 1563 C C . LEU A 1 194 ? 1.474 -38.019 28.666 1.00 42.19 194 LEU A C 1
ATOM 1565 O O . LEU A 1 194 ? 1.468 -38.817 27.723 1.00 42.19 194 LEU A O 1
ATOM 1569 N N . PRO A 1 195 ? 2.526 -37.216 28.909 1.00 53.28 195 PRO A N 1
ATOM 1570 C CA . PRO A 1 195 ? 3.820 -37.443 28.274 1.00 53.28 195 PRO A CA 1
ATOM 1571 C C . PRO A 1 195 ? 4.432 -38.770 28.773 1.00 53.28 195 PRO A C 1
ATOM 1573 O O . PRO A 1 195 ? 4.086 -39.205 29.875 1.00 53.28 195 PRO A O 1
ATOM 1576 N N . PRO A 1 196 ? 5.293 -39.423 27.966 1.00 60.19 196 PRO A N 1
ATOM 1577 C CA . PRO A 1 196 ? 5.996 -40.643 28.365 1.00 60.19 196 PRO A CA 1
ATOM 1578 C C . PRO A 1 196 ? 6.972 -40.415 29.526 1.00 60.19 196 PRO A C 1
ATOM 1580 O O . PRO A 1 196 ? 7.527 -39.295 29.629 1.00 60.19 196 PRO A O 1
#

Sequence (196 aa):
MLNIAGPDYDYAQVVYAVLQECEHHRRSFEEATFDAEVRTCANAKLAEVKAAYDEFGGSAAYWETLEKEVDEVVLPQYVAAAGEMNELESNHFHIWRGGDLSARFVFALLGLIIGSIIIALPFIPIFEEMFAFALTAVGFLYPDLKRFMTERRYMKVLNRLVTDSAKYQENSRLHYMTSQDIQKAFEPTDPRRLPP

Radius of gyration: 25.45 Å; chains: 1; bounding box: 63×57×60 Å